Protein AF-A0AAD1T5Y9-F1 (afdb_monomer)

Structure (mmCIF, N/CA/C/O backbone):
data_AF-A0AAD1T5Y9-F1
#
_entry.id   AF-A0AAD1T5Y9-F1
#
loop_
_atom_site.group_PDB
_atom_site.id
_atom_site.type_symbol
_atom_site.label_atom_id
_atom_site.label_alt_id
_atom_site.label_comp_id
_atom_site.label_asym_id
_atom_site.label_entity_id
_atom_site.label_seq_id
_atom_site.pdbx_PDB_ins_code
_atom_site.Cartn_x
_atom_site.Cartn_y
_atom_site.Cartn_z
_atom_site.occupancy
_atom_site.B_iso_or_equiv
_atom_site.auth_seq_id
_atom_site.auth_comp_id
_atom_site.auth_asym_id
_atom_site.auth_atom_id
_atom_site.pdbx_PDB_model_num
ATOM 1 N N . MET A 1 1 ? -40.314 22.755 -44.788 1.00 50.56 1 MET A N 1
ATOM 2 C CA . MET A 1 1 ? -40.228 21.775 -43.678 1.00 50.56 1 MET A CA 1
ATOM 3 C C . MET A 1 1 ? -39.106 20.732 -43.872 1.00 50.56 1 MET A C 1
ATOM 5 O O . MET A 1 1 ? -39.294 19.572 -43.545 1.00 50.56 1 MET A O 1
ATOM 9 N N . LYS A 1 2 ? -37.930 21.117 -44.404 1.00 52.00 2 LYS A N 1
ATOM 10 C CA . LYS A 1 2 ? -36.782 20.198 -44.613 1.00 52.00 2 LYS A CA 1
ATOM 11 C C . LYS A 1 2 ? -35.401 20.794 -44.284 1.00 52.00 2 LYS A C 1
ATOM 13 O O . LYS A 1 2 ? -34.418 20.074 -44.332 1.00 52.00 2 LYS A O 1
ATOM 18 N N . ILE A 1 3 ? -35.319 22.076 -43.914 1.00 51.12 3 ILE A N 1
ATOM 19 C CA . ILE A 1 3 ? -34.037 22.755 -43.627 1.00 51.12 3 ILE A CA 1
ATOM 20 C C . ILE A 1 3 ? -33.696 22.719 -42.126 1.00 51.12 3 ILE A C 1
ATOM 22 O O . ILE A 1 3 ? -32.532 22.613 -41.761 1.00 51.12 3 ILE A O 1
ATOM 26 N N . TRP A 1 4 ? -34.701 22.689 -41.244 1.00 39.97 4 TRP A N 1
ATOM 27 C CA . TRP A 1 4 ? -34.488 22.605 -39.790 1.00 39.97 4 TRP A CA 1
ATOM 28 C C . TRP A 1 4 ? -33.984 21.237 -39.302 1.00 39.97 4 TRP A C 1
ATOM 30 O O . TRP A 1 4 ? -33.305 21.169 -38.285 1.00 39.97 4 TRP A O 1
ATOM 40 N N . TYR A 1 5 ? -34.259 20.156 -40.038 1.00 47.69 5 TYR A N 1
ATOM 41 C CA . TYR A 1 5 ? -33.828 18.805 -39.649 1.00 47.69 5 TYR A CA 1
ATOM 42 C C . TYR A 1 5 ? -32.336 18.559 -39.924 1.00 47.69 5 TYR A C 1
ATOM 44 O O . TYR A 1 5 ? -31.694 17.792 -39.217 1.00 47.69 5 TYR A O 1
ATOM 52 N N . ILE A 1 6 ? -31.765 19.246 -40.921 1.00 51.25 6 ILE A N 1
ATOM 53 C CA . ILE A 1 6 ? -30.351 19.097 -41.291 1.00 51.25 6 ILE A CA 1
ATOM 54 C C . ILE A 1 6 ? -29.453 19.843 -40.292 1.00 51.25 6 ILE A C 1
ATOM 56 O O . ILE A 1 6 ? -28.408 19.328 -39.909 1.00 51.25 6 ILE A O 1
ATOM 60 N N . LEU A 1 7 ? -29.889 21.002 -39.782 1.00 45.97 7 LEU A N 1
ATOM 61 C CA . LEU A 1 7 ? -29.136 21.753 -38.768 1.00 45.97 7 LEU A CA 1
ATOM 62 C C . LEU A 1 7 ? -29.050 21.020 -37.421 1.00 45.97 7 LEU A C 1
ATOM 64 O O . LEU A 1 7 ? -28.018 21.098 -36.761 1.00 45.97 7 LEU A O 1
ATOM 68 N N . PHE A 1 8 ? -30.078 20.254 -37.043 1.00 47.50 8 PHE A N 1
ATOM 69 C CA . PHE A 1 8 ? -30.052 19.456 -35.811 1.00 47.50 8 PHE A CA 1
ATOM 70 C C . PHE A 1 8 ? -29.094 18.258 -35.896 1.00 47.50 8 PHE A C 1
ATOM 72 O O . PHE A 1 8 ? -28.446 17.924 -34.909 1.00 47.50 8 PHE A O 1
ATOM 79 N N . ILE A 1 9 ? -28.944 17.645 -37.075 1.00 51.25 9 ILE A N 1
ATOM 80 C CA . ILE A 1 9 ? -28.007 16.526 -37.265 1.00 51.25 9 ILE A CA 1
ATOM 81 C C . ILE A 1 9 ? -26.556 17.029 -37.261 1.00 51.25 9 ILE A C 1
ATOM 83 O O . ILE A 1 9 ? -25.701 16.386 -36.661 1.00 51.25 9 ILE A O 1
ATOM 87 N N . ILE A 1 10 ? -26.279 18.213 -37.823 1.00 49.72 10 ILE A N 1
ATOM 88 C CA . ILE A 1 10 ? -24.932 18.809 -37.781 1.00 49.72 10 ILE A CA 1
ATOM 89 C C . ILE A 1 10 ? -24.567 19.251 -36.350 1.00 49.72 10 ILE A C 1
ATOM 91 O O . ILE A 1 1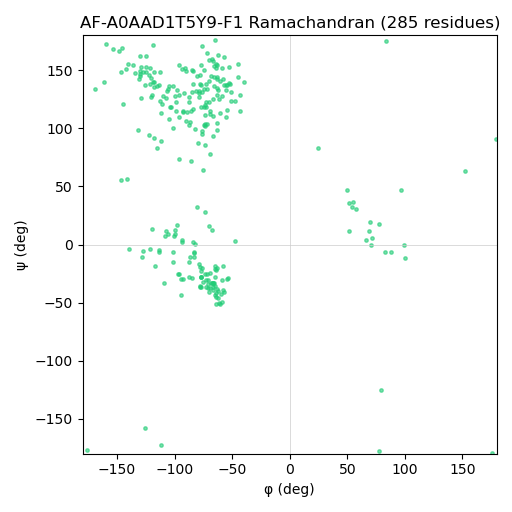0 ? -23.434 19.044 -35.923 1.00 49.72 10 ILE A O 1
ATOM 95 N N . PHE A 1 11 ? -25.520 19.775 -35.568 1.00 44.84 11 PHE A N 1
ATOM 96 C CA . PHE A 1 11 ? -25.280 20.105 -34.155 1.00 44.84 11 PHE A CA 1
ATOM 97 C C . PHE A 1 11 ? -25.133 18.868 -33.257 1.00 44.84 11 PHE A C 1
ATOM 99 O O . PHE A 1 11 ? -24.375 18.910 -32.294 1.00 44.84 11 PHE A O 1
ATOM 106 N N . SER A 1 12 ? -25.789 17.751 -33.584 1.00 41.28 12 SER A N 1
ATOM 107 C CA . SER A 1 12 ? -25.656 16.505 -32.816 1.00 41.28 12 SER A CA 1
ATOM 108 C C . SER A 1 12 ? -24.363 15.734 -33.119 1.00 41.28 12 SER A C 1
ATOM 110 O O . SER A 1 12 ? -23.951 14.916 -32.302 1.00 41.28 12 SER A O 1
ATOM 112 N N . TRP A 1 13 ? -23.706 16.001 -34.254 1.00 37.78 13 TRP A N 1
ATOM 113 C CA . TRP A 1 13 ? -22.384 15.450 -34.592 1.00 37.78 13 TRP A CA 1
ATOM 114 C C . TRP A 1 13 ? -21.219 16.288 -34.041 1.00 37.78 13 TRP A C 1
ATOM 116 O O . TRP A 1 13 ? -20.089 15.817 -34.029 1.00 37.78 13 TRP A O 1
ATOM 126 N N . MET A 1 14 ? -21.488 17.490 -33.523 1.00 35.19 14 MET A N 1
ATOM 127 C CA . MET A 1 14 ? -20.499 18.334 -32.832 1.00 35.19 14 MET A CA 1
ATOM 128 C C . MET A 1 14 ? -20.484 18.135 -31.304 1.00 35.19 14 MET A C 1
ATOM 130 O O . MET A 1 14 ? -19.755 18.835 -30.611 1.00 35.19 14 MET A O 1
ATOM 134 N N . ILE A 1 15 ? -21.279 17.200 -30.764 1.00 43.16 15 ILE A N 1
ATOM 135 C CA . ILE A 1 15 ? -21.348 16.901 -29.315 1.00 43.16 15 ILE A CA 1
ATOM 136 C C . ILE A 1 15 ? -20.804 15.492 -28.991 1.00 43.16 15 ILE A C 1
ATOM 138 O O . ILE A 1 15 ? -20.606 15.148 -27.833 1.00 43.16 15 ILE A O 1
ATOM 142 N N . TYR A 1 16 ? -20.473 14.685 -30.003 1.00 40.50 16 TYR A N 1
ATOM 143 C CA . TYR A 1 16 ? -19.836 13.375 -29.828 1.00 40.50 16 TYR A CA 1
ATOM 144 C C . TYR A 1 16 ? -18.440 13.390 -30.444 1.00 40.50 16 TYR A C 1
ATOM 146 O O . TYR A 1 16 ? -18.235 12.982 -31.583 1.00 40.50 16 TYR A O 1
ATOM 154 N N . GLY A 1 17 ? -17.470 13.894 -29.689 1.00 39.66 17 GLY A N 1
ATOM 155 C CA . GLY A 1 17 ? -16.075 13.828 -30.106 1.00 39.66 17 GLY A CA 1
ATOM 156 C C . GLY A 1 17 ? -15.234 14.956 -29.554 1.00 39.66 17 GLY A C 1
ATOM 157 O O . GLY A 1 17 ? -14.731 15.746 -30.338 1.00 39.66 17 GLY A O 1
ATOM 158 N N . GLN A 1 18 ? -15.102 15.028 -28.229 1.00 37.41 18 GLN A N 1
ATOM 159 C CA . GLN A 1 18 ? -13.920 15.539 -27.530 1.00 37.41 18 GLN A CA 1
ATOM 160 C C . GLN A 1 18 ? -14.176 15.463 -26.022 1.00 37.41 18 GLN A C 1
ATOM 162 O O . GLN A 1 18 ? -14.703 16.390 -25.435 1.00 37.41 18 GLN A O 1
ATOM 167 N N . ASP A 1 19 ? -13.800 14.337 -25.423 1.00 33.25 19 ASP A N 1
ATOM 168 C CA . ASP A 1 19 ? -13.296 14.286 -24.046 1.00 33.25 19 ASP A CA 1
ATOM 169 C C . ASP A 1 19 ? -12.150 13.263 -24.019 1.00 33.25 19 ASP A C 1
ATOM 171 O O . ASP A 1 19 ? -12.144 12.266 -23.309 1.00 33.25 19 ASP A O 1
ATOM 175 N N . ALA A 1 20 ? -11.160 13.504 -24.877 1.00 38.00 20 ALA A N 1
ATOM 176 C CA . ALA A 1 20 ? -9.781 13.219 -24.516 1.00 38.00 20 ALA A CA 1
ATOM 177 C C . ALA A 1 20 ? -9.226 14.558 -24.029 1.00 38.00 20 ALA A C 1
ATOM 179 O O . ALA A 1 20 ? -8.546 15.271 -24.767 1.00 38.00 20 ALA A O 1
ATOM 180 N N . THR A 1 21 ? -9.637 14.982 -22.831 1.00 38.41 21 THR A N 1
ATOM 181 C CA . THR A 1 21 ? -9.042 16.152 -22.189 1.00 38.41 21 THR A CA 1
ATOM 182 C C . THR A 1 21 ? -7.579 15.834 -21.931 1.00 38.41 21 THR A C 1
ATOM 184 O O . THR A 1 21 ? -7.267 15.135 -20.974 1.00 38.41 21 THR A O 1
ATOM 187 N N . ASN A 1 22 ? -6.729 16.316 -22.840 1.00 36.31 22 ASN A N 1
ATOM 188 C CA . ASN A 1 22 ? -5.336 16.688 -22.637 1.00 36.31 22 ASN A CA 1
ATOM 189 C C . ASN A 1 22 ? -4.662 15.981 -21.454 1.00 36.31 22 ASN A C 1
ATOM 191 O O . ASN A 1 22 ? -4.528 16.536 -20.362 1.00 36.31 22 ASN A O 1
ATOM 195 N N . ASP A 1 23 ? -4.192 14.766 -21.718 1.00 43.69 23 ASP A N 1
ATOM 196 C CA . ASP A 1 23 ? -3.164 14.106 -20.924 1.00 43.69 23 ASP A CA 1
ATOM 197 C C . ASP A 1 23 ? -1.837 14.848 -21.157 1.00 43.69 23 ASP A C 1
ATOM 199 O O . ASP A 1 23 ? -1.029 14.493 -22.006 1.00 43.69 23 ASP A O 1
ATOM 203 N N . THR A 1 24 ? -1.679 16.004 -20.509 1.00 40.28 24 THR A N 1
ATOM 204 C CA . THR A 1 24 ? -0.459 16.835 -20.591 1.00 40.28 24 THR A CA 1
ATOM 205 C C . THR A 1 24 ? 0.201 17.026 -19.227 1.00 40.28 24 THR A C 1
ATOM 207 O O . THR A 1 24 ? 1.081 17.868 -19.071 1.00 40.28 24 THR A O 1
ATOM 210 N N . THR A 1 25 ? -0.203 16.248 -18.219 1.00 41.06 25 THR A N 1
ATOM 211 C CA . THR A 1 25 ? 0.385 16.296 -16.867 1.00 41.06 25 THR A CA 1
ATOM 212 C C . THR A 1 25 ? 1.147 15.034 -16.469 1.00 41.06 25 THR A C 1
ATOM 214 O O . THR A 1 25 ? 1.755 15.024 -15.403 1.00 41.06 25 THR A O 1
ATOM 217 N N . CYS A 1 26 ? 1.143 13.983 -17.294 1.00 46.34 26 CYS A N 1
ATOM 218 C CA . CYS A 1 26 ? 1.783 12.705 -16.958 1.00 46.34 26 CYS A CA 1
ATOM 219 C C . CYS A 1 26 ? 3.199 12.546 -17.524 1.00 46.34 26 CYS A C 1
ATOM 221 O O . CYS A 1 26 ? 4.011 11.827 -16.941 1.00 46.34 26 CYS A O 1
ATOM 223 N N . GLU A 1 27 ? 3.527 13.239 -18.622 1.00 39.81 27 GLU A N 1
ATOM 224 C CA . GLU A 1 27 ? 4.805 13.077 -19.338 1.00 39.81 27 GLU A CA 1
ATOM 225 C C . GLU A 1 27 ? 6.046 13.457 -18.511 1.00 39.81 27 GLU A C 1
ATOM 227 O O . GLU A 1 27 ? 7.146 12.994 -18.808 1.00 39.81 27 GLU A O 1
ATOM 232 N N . THR A 1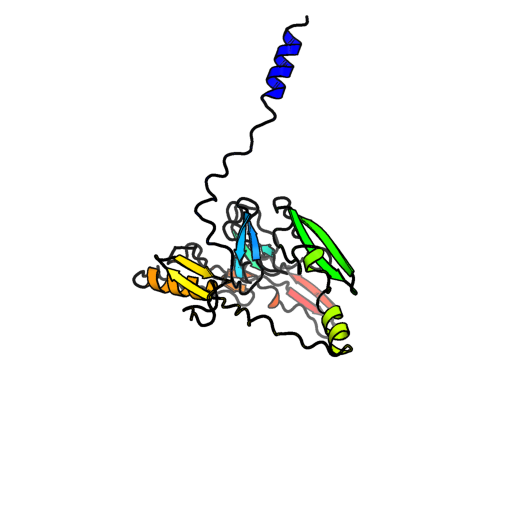 28 ? 5.900 14.254 -17.448 1.00 39.66 28 THR A N 1
ATOM 233 C CA . THR A 1 28 ? 7.035 14.754 -16.651 1.00 39.66 28 THR A CA 1
ATOM 234 C C . THR A 1 28 ? 7.275 14.018 -15.331 1.00 39.66 28 THR A C 1
ATOM 236 O O . THR A 1 28 ? 8.288 14.284 -14.683 1.00 39.66 28 THR A O 1
ATOM 239 N N . THR A 1 29 ? 6.400 13.093 -14.919 1.00 43.88 29 THR A N 1
ATOM 240 C CA . THR A 1 29 ? 6.383 12.566 -13.535 1.00 43.88 29 THR A CA 1
ATOM 241 C C . THR A 1 29 ? 6.427 11.052 -13.402 1.00 43.88 29 THR A C 1
ATOM 243 O O . THR A 1 29 ? 6.579 10.574 -12.276 1.00 43.88 29 THR A O 1
ATOM 246 N N . CYS A 1 30 ? 6.366 10.272 -14.489 1.00 50.50 30 CYS A N 1
ATOM 247 C CA . CYS A 1 30 ? 6.712 8.857 -14.372 1.00 50.50 30 CYS A CA 1
ATOM 248 C C . CYS A 1 30 ? 8.215 8.757 -14.041 1.00 50.50 30 CYS A C 1
ATOM 250 O O . CYS A 1 30 ? 9.059 8.741 -14.941 1.00 50.50 30 CYS A O 1
ATOM 252 N N . LEU A 1 31 ? 8.577 8.679 -12.753 1.00 51.59 31 LEU A N 1
ATOM 253 C CA . LEU A 1 31 ? 9.888 8.159 -12.370 1.00 51.59 31 LEU A CA 1
ATOM 254 C C . LEU A 1 31 ? 9.978 6.779 -13.021 1.00 51.59 31 LEU A C 1
ATOM 256 O O . LEU A 1 31 ? 9.147 5.916 -12.744 1.00 51.59 31 LEU A O 1
ATOM 260 N N . SER A 1 32 ? 10.916 6.629 -13.957 1.00 42.94 32 SER A N 1
ATOM 261 C CA . SER A 1 32 ? 11.064 5.469 -14.831 1.00 42.94 32 SER A CA 1
ATOM 262 C C . SER A 1 32 ? 10.802 4.158 -14.079 1.00 42.94 32 SER A C 1
ATOM 264 O O . SER A 1 32 ? 11.228 4.014 -12.931 1.00 42.94 32 SER A O 1
ATOM 266 N N . GLY A 1 33 ? 10.109 3.220 -14.736 1.00 44.22 33 GLY A N 1
ATOM 267 C CA . GLY A 1 33 ? 9.410 2.084 -14.120 1.00 44.22 33 GLY A CA 1
ATOM 268 C C . GLY A 1 33 ? 10.167 1.306 -13.031 1.00 44.22 33 GLY A C 1
ATOM 269 O O . GLY A 1 33 ? 11.399 1.316 -12.966 1.00 44.22 33 GLY A O 1
ATOM 270 N N . PRO A 1 34 ? 9.459 0.626 -12.126 1.00 50.00 34 PRO A N 1
ATOM 271 C CA . PRO A 1 34 ? 10.049 0.171 -10.886 1.00 50.00 34 PRO A CA 1
ATOM 272 C C . PRO A 1 34 ? 10.934 -1.063 -11.088 1.00 50.00 34 PRO A C 1
ATOM 274 O O . PRO A 1 34 ? 10.490 -2.208 -11.090 1.00 50.00 34 PRO A O 1
ATOM 277 N N . LEU A 1 35 ? 12.234 -0.825 -11.201 1.00 47.59 35 LEU A N 1
ATOM 278 C CA . LEU A 1 35 ? 13.254 -1.856 -11.075 1.00 47.59 35 LEU A CA 1
ATOM 279 C C . LEU A 1 35 ? 13.437 -2.213 -9.592 1.00 47.59 35 LEU A C 1
ATOM 281 O O . LEU A 1 35 ? 14.194 -1.566 -8.870 1.00 47.59 35 LEU A O 1
ATOM 285 N N . GLY A 1 36 ? 12.740 -3.257 -9.138 1.00 57.19 36 GLY A N 1
ATOM 286 C CA . GLY A 1 36 ? 12.945 -3.854 -7.814 1.00 57.19 36 GLY A CA 1
ATOM 287 C C . GLY A 1 36 ? 11.986 -3.374 -6.728 1.00 57.19 36 GLY A C 1
ATOM 288 O O . GLY A 1 36 ? 12.435 -3.062 -5.627 1.00 57.19 36 GLY A O 1
ATOM 289 N N . CYS A 1 37 ? 10.679 -3.335 -7.011 1.00 65.44 37 CYS A N 1
ATOM 290 C CA . CYS A 1 37 ? 9.677 -3.236 -5.950 1.00 65.44 37 CYS A CA 1
ATOM 291 C C . CYS A 1 37 ? 9.859 -4.361 -4.926 1.00 65.44 37 CYS A C 1
ATOM 293 O O . CYS A 1 37 ? 10.044 -5.518 -5.294 1.00 65.44 37 CYS A O 1
ATOM 295 N N . SER A 1 38 ? 9.743 -4.028 -3.637 1.00 65.94 38 SER A N 1
ATOM 296 C CA . SER A 1 38 ? 9.631 -5.042 -2.578 1.00 65.94 38 SER A CA 1
ATOM 297 C C . SER A 1 38 ? 8.348 -5.870 -2.710 1.00 6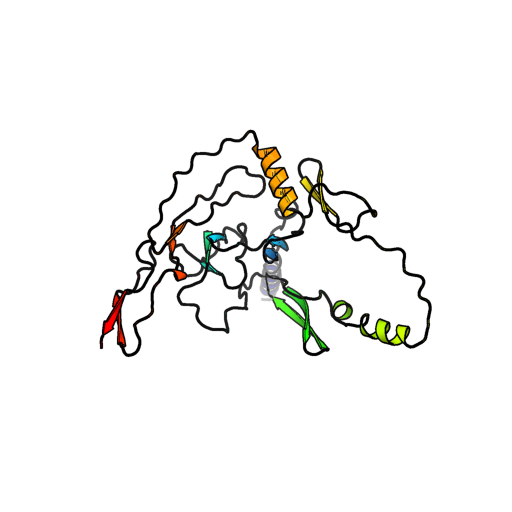5.94 38 SER A C 1
ATOM 299 O O . SER A 1 38 ? 8.278 -6.976 -2.183 1.00 65.94 38 SER A O 1
ATOM 301 N N . GLY A 1 39 ? 7.353 -5.313 -3.403 1.00 73.69 39 GLY A N 1
ATOM 302 C CA . GLY A 1 39 ? 6.066 -5.920 -3.690 1.00 73.69 39 GLY A CA 1
ATOM 303 C C . GLY A 1 39 ? 5.730 -5.929 -5.180 1.00 73.69 39 GLY A C 1
ATOM 304 O O . GLY A 1 39 ? 6.608 -5.820 -6.036 1.00 73.69 39 GLY A O 1
ATOM 305 N N . ARG A 1 40 ? 4.443 -6.038 -5.503 1.00 79.62 40 ARG A N 1
ATOM 306 C CA . ARG A 1 40 ? 3.956 -5.990 -6.892 1.00 79.62 40 ARG A CA 1
ATOM 307 C C . ARG A 1 40 ? 4.132 -4.619 -7.538 1.00 79.62 40 ARG A C 1
ATOM 309 O O . ARG A 1 40 ? 4.234 -3.594 -6.865 1.00 79.62 40 ARG A O 1
ATOM 316 N N . VAL A 1 41 ? 4.120 -4.615 -8.865 1.00 81.88 41 VAL A N 1
ATOM 317 C CA . VAL A 1 41 ? 4.009 -3.397 -9.665 1.00 81.88 41 VAL A CA 1
ATOM 318 C C . VAL A 1 41 ? 2.532 -3.150 -9.942 1.00 81.88 41 VAL A C 1
ATOM 320 O O . VAL A 1 41 ? 1.823 -4.060 -10.361 1.00 81.88 41 VAL A O 1
ATOM 323 N N . ALA A 1 42 ? 2.083 -1.928 -9.694 1.00 85.38 42 ALA A N 1
ATOM 324 C CA . ALA A 1 42 ? 0.753 -1.456 -10.029 1.00 85.38 42 ALA A CA 1
ATOM 325 C C . ALA A 1 42 ? 0.850 -0.379 -11.116 1.00 85.38 42 ALA A C 1
ATOM 327 O O . ALA A 1 42 ? 1.827 0.363 -11.171 1.00 85.38 42 ALA A O 1
ATOM 328 N N . ILE A 1 43 ? -0.156 -0.287 -11.974 1.00 84.38 43 ILE A N 1
ATOM 329 C CA . ILE A 1 43 ? -0.289 0.715 -13.027 1.00 84.38 43 ILE A CA 1
ATOM 330 C C . ILE A 1 43 ? -1.360 1.703 -12.589 1.00 84.38 43 ILE A C 1
ATOM 332 O O . ILE A 1 43 ? -2.441 1.313 -12.153 1.00 84.38 43 ILE A O 1
ATOM 336 N N . ASN A 1 44 ? -1.067 2.992 -12.695 1.00 81.81 44 ASN A N 1
ATOM 337 C CA . ASN A 1 44 ? -2.077 4.016 -12.490 1.00 81.81 44 ASN A CA 1
ATOM 338 C C . ASN A 1 44 ? -2.952 4.146 -13.758 1.00 81.81 44 ASN A C 1
ATOM 340 O O . ASN A 1 44 ? -2.405 4.356 -14.844 1.00 81.81 44 ASN A O 1
ATOM 344 N N . PRO A 1 45 ? -4.290 4.052 -13.643 1.00 80.56 45 PRO A N 1
ATOM 345 C CA . PRO A 1 45 ? -5.196 4.087 -14.791 1.00 80.56 45 PRO A CA 1
ATOM 346 C C . PRO A 1 45 ? -5.196 5.420 -15.544 1.00 80.56 45 PRO A C 1
ATOM 348 O O . PRO A 1 45 ? -5.439 5.444 -16.745 1.00 80.56 45 PRO A O 1
ATOM 351 N N . TYR A 1 46 ? -4.899 6.525 -14.860 1.00 77.25 46 TYR A N 1
ATOM 352 C CA . TYR A 1 46 ? -4.959 7.863 -15.442 1.00 77.25 46 TYR A CA 1
ATOM 353 C C . TYR A 1 46 ? -3.683 8.259 -16.179 1.00 77.25 46 TYR A C 1
ATOM 355 O O . TYR A 1 46 ? -3.755 9.058 -17.103 1.00 77.25 46 TYR A O 1
ATOM 363 N N . CYS A 1 47 ? -2.527 7.733 -15.769 1.00 71.12 47 CYS A N 1
ATOM 364 C CA . CYS A 1 47 ? -1.231 8.142 -16.316 1.00 71.12 47 CYS A CA 1
ATOM 365 C C . CYS A 1 47 ? -0.422 7.008 -16.951 1.00 71.12 47 CYS A C 1
ATOM 367 O O . CYS A 1 47 ? 0.670 7.251 -17.456 1.00 71.12 47 CYS A O 1
ATOM 369 N N . SER A 1 48 ? -0.909 5.762 -16.890 1.00 73.56 48 SER A N 1
ATOM 370 C CA . SER A 1 48 ? -0.196 4.547 -17.322 1.00 73.56 48 SER A CA 1
ATOM 371 C C . SER A 1 48 ? 1.217 4.384 -16.732 1.00 73.56 48 SER A C 1
ATOM 373 O O . SER A 1 48 ? 1.971 3.507 -17.157 1.00 73.56 48 SER A O 1
ATOM 375 N N . CYS A 1 49 ? 1.593 5.184 -15.727 1.00 75.19 49 CYS A N 1
ATOM 376 C CA . CYS A 1 49 ? 2.845 5.007 -15.013 1.00 75.19 49 CYS A CA 1
ATOM 377 C C . CYS A 1 49 ? 2.738 3.765 -14.121 1.00 75.19 49 CYS A C 1
ATOM 379 O O . CYS A 1 49 ? 1.745 3.556 -13.421 1.00 75.19 49 CYS A O 1
ATOM 381 N N . SER A 1 50 ? 3.804 2.974 -14.102 1.00 77.25 50 SER A N 1
ATOM 382 C CA . SER A 1 50 ? 3.985 1.881 -13.154 1.00 77.25 50 SER A CA 1
ATOM 383 C C . SER A 1 50 ? 4.595 2.388 -11.843 1.00 77.25 50 SER A C 1
ATOM 385 O O . SER A 1 50 ? 5.641 3.041 -11.869 1.00 77.25 50 SER A O 1
ATOM 387 N N . HIS A 1 51 ? 4.019 2.023 -10.704 1.00 78.44 51 HIS A N 1
ATOM 388 C CA . HIS A 1 51 ? 4.527 2.297 -9.358 1.00 78.44 51 HIS A CA 1
ATOM 389 C C . HIS A 1 51 ? 4.558 1.020 -8.517 1.00 78.44 51 HIS A C 1
ATOM 391 O O . HIS A 1 51 ? 3.913 0.024 -8.832 1.00 78.44 51 HIS A O 1
ATOM 397 N N . CYS A 1 52 ? 5.313 1.030 -7.420 1.00 82.00 52 CYS A N 1
ATOM 398 C CA . CYS A 1 52 ? 5.261 -0.080 -6.472 1.00 82.00 52 CYS A CA 1
ATOM 399 C C . CYS A 1 52 ? 3.949 -0.069 -5.696 1.00 82.00 52 CYS A C 1
ATOM 401 O O . CYS A 1 52 ? 3.538 0.973 -5.175 1.00 82.00 52 CYS A O 1
ATOM 403 N N . ALA A 1 53 ? 3.330 -1.242 -5.594 1.00 87.00 53 ALA A N 1
ATOM 404 C CA . ALA A 1 53 ? 2.160 -1.458 -4.769 1.00 87.00 53 ALA A CA 1
ATOM 405 C C . ALA A 1 53 ? 2.460 -1.102 -3.308 1.00 87.00 53 ALA A C 1
ATOM 407 O O . ALA A 1 53 ? 3.558 -1.337 -2.793 1.00 87.00 53 ALA A O 1
ATOM 408 N N . LYS A 1 54 ? 1.468 -0.514 -2.647 1.00 89.56 54 LYS A N 1
ATOM 409 C CA . LYS A 1 54 ? 1.560 -0.067 -1.264 1.00 89.56 54 LYS A CA 1
ATOM 410 C C . LYS A 1 54 ? 1.413 -1.239 -0.311 1.00 89.56 54 LYS A C 1
ATOM 412 O O . LYS A 1 54 ? 0.491 -2.049 -0.413 1.00 89.56 54 LYS A O 1
ATOM 417 N N . SER A 1 55 ? 2.351 -1.318 0.621 1.00 90.06 55 SER A N 1
ATOM 418 C CA . SER A 1 55 ? 2.388 -2.345 1.651 1.00 90.06 55 SER A CA 1
ATOM 419 C C . SER A 1 55 ? 1.361 -2.074 2.747 1.00 90.06 55 SER A C 1
ATOM 421 O O . SER A 1 55 ? 0.780 -0.995 2.862 1.00 90.06 55 SER A O 1
ATOM 423 N N . ILE A 1 56 ? 1.185 -3.057 3.624 1.00 91.81 56 ILE A N 1
ATOM 424 C CA . ILE A 1 56 ? 0.250 -2.943 4.736 1.00 91.81 56 ILE A CA 1
ATOM 425 C C . ILE A 1 56 ? 0.557 -1.726 5.617 1.00 91.81 56 ILE A C 1
ATOM 427 O O . ILE A 1 56 ? 1.713 -1.443 5.952 1.00 91.81 56 ILE A O 1
ATOM 431 N N . TRP A 1 57 ? -0.512 -1.035 6.003 1.00 93.19 57 TRP A N 1
ATOM 432 C CA . TRP A 1 57 ? -0.529 0.199 6.785 1.00 93.19 57 TRP A CA 1
ATOM 433 C C . TRP A 1 57 ? -0.033 1.449 6.053 1.00 93.19 57 TRP A C 1
ATOM 435 O O . TRP A 1 57 ? 0.040 2.503 6.678 1.00 93.19 57 TRP A O 1
ATOM 445 N N . GLU A 1 58 ? 0.273 1.374 4.758 1.00 93.00 58 GLU A N 1
ATOM 446 C CA . GLU A 1 58 ? 0.619 2.553 3.959 1.00 93.00 58 GLU A CA 1
ATOM 447 C C . GLU A 1 58 ? -0.624 3.283 3.434 1.00 93.00 58 GLU A C 1
ATOM 449 O O . GLU A 1 58 ? -1.646 2.638 3.171 1.00 93.00 58 GLU A O 1
ATOM 454 N N . PRO A 1 59 ? -0.550 4.617 3.267 1.00 93.44 59 PRO A N 1
ATOM 455 C CA . PRO A 1 59 ? -1.588 5.387 2.594 1.00 93.44 59 PRO A CA 1
ATOM 456 C C . PRO A 1 59 ? -1.751 4.978 1.127 1.00 93.44 59 PRO A C 1
ATOM 458 O O . PRO A 1 59 ? -0.770 4.671 0.450 1.00 93.44 59 PRO A O 1
ATOM 461 N N . CYS A 1 60 ? -2.989 5.003 0.643 1.00 92.56 60 CYS A N 1
ATOM 462 C CA . CYS A 1 60 ? -3.378 4.620 -0.717 1.00 92.56 60 CYS A CA 1
ATOM 463 C C . CYS A 1 60 ? -4.535 5.486 -1.228 1.00 92.56 60 CYS A C 1
ATOM 465 O O . CYS A 1 60 ? -5.171 6.204 -0.450 1.00 92.56 60 CYS A O 1
ATOM 467 N N . GLY A 1 61 ? -4.833 5.397 -2.526 1.00 90.25 61 GLY A N 1
ATOM 468 C CA . GLY A 1 61 ? -5.886 6.199 -3.153 1.00 90.25 61 GLY A CA 1
ATOM 469 C C . GLY A 1 61 ? -5.417 7.622 -3.453 1.00 90.25 61 GLY A C 1
ATOM 470 O O . GLY A 1 61 ? -4.407 7.802 -4.135 1.00 90.25 61 GLY A O 1
ATOM 471 N N . GLY A 1 62 ? -6.139 8.627 -2.955 1.00 87.75 62 GLY A N 1
ATOM 472 C CA . GLY A 1 62 ? -5.899 10.030 -3.310 1.00 87.75 62 GLY A CA 1
ATOM 473 C C . GLY A 1 62 ? -6.464 10.375 -4.687 1.00 87.75 62 GLY A C 1
ATOM 474 O O . GLY A 1 62 ? -7.100 9.543 -5.335 1.00 87.75 62 GLY A O 1
ATOM 475 N N . LYS A 1 63 ? -6.266 11.607 -5.156 1.00 86.69 63 LYS A N 1
ATOM 476 C CA . LYS A 1 63 ? -6.809 12.019 -6.454 1.00 86.69 63 LYS A CA 1
ATOM 477 C C . LYS A 1 63 ? -6.167 11.175 -7.558 1.00 86.69 63 LYS A C 1
ATOM 479 O O . LYS A 1 63 ? -4.949 11.064 -7.617 1.00 86.69 63 LYS A O 1
ATOM 484 N N . ASN A 1 64 ? -6.981 10.576 -8.430 1.00 83.56 64 ASN A N 1
ATOM 485 C CA . ASN A 1 64 ? -6.512 9.759 -9.555 1.00 83.56 64 ASN A CA 1
ATOM 486 C C . ASN A 1 64 ? -5.505 8.660 -9.153 1.00 83.56 64 ASN A C 1
ATOM 488 O O . ASN A 1 64 ? -4.557 8.391 -9.891 1.00 83.56 64 ASN A O 1
ATOM 492 N N . TRP A 1 65 ? -5.669 8.056 -7.970 1.00 84.88 65 TRP A N 1
ATOM 493 C CA . TRP A 1 65 ? -4.759 7.023 -7.459 1.00 84.88 65 TRP A CA 1
ATOM 494 C C . TRP A 1 65 ? -3.288 7.468 -7.335 1.00 84.88 65 TRP A C 1
ATOM 496 O O . TRP A 1 65 ? -2.376 6.648 -7.445 1.00 84.88 65 TRP A O 1
ATOM 506 N N . GLU A 1 66 ? -3.028 8.753 -7.078 1.00 83.56 66 GLU A N 1
ATOM 507 C CA . GLU A 1 66 ? -1.671 9.303 -6.913 1.00 83.56 66 GLU A CA 1
ATOM 508 C C . GLU A 1 66 ? -0.864 8.643 -5.779 1.00 83.56 66 GLU A C 1
ATOM 510 O O . GLU A 1 66 ? 0.354 8.498 -5.882 1.00 83.56 66 GLU A O 1
ATOM 515 N N . LEU A 1 67 ? -1.532 8.177 -4.715 1.00 85.94 67 LEU A N 1
ATOM 516 C CA . LEU A 1 67 ? -0.891 7.431 -3.627 1.00 85.94 67 LEU A CA 1
ATOM 517 C C . LEU A 1 67 ? -0.739 5.944 -3.951 1.00 85.94 67 LEU A C 1
ATOM 519 O O . LEU A 1 67 ? -0.099 5.219 -3.198 1.00 85.94 67 LEU A O 1
ATOM 523 N N . GLY A 1 68 ? -1.292 5.480 -5.066 1.00 86.88 68 GLY A N 1
ATOM 524 C CA . GLY A 1 68 ? -1.143 4.124 -5.559 1.00 86.88 68 GLY A CA 1
ATOM 525 C C . GLY A 1 68 ? -2.102 3.105 -4.947 1.00 86.88 68 GLY A C 1
ATOM 526 O O . GLY A 1 68 ? -2.891 3.375 -4.035 1.00 86.88 68 GLY A O 1
ATOM 527 N N . TYR A 1 69 ? -2.008 1.902 -5.504 1.00 88.19 69 TYR A N 1
ATOM 528 C CA . TYR A 1 69 ? -2.832 0.751 -5.166 1.00 88.19 69 TYR A CA 1
ATOM 529 C C . TYR A 1 69 ? -2.157 -0.113 -4.112 1.00 88.19 69 TYR A C 1
ATOM 531 O O . TYR A 1 69 ? -0.930 -0.190 -4.042 1.00 88.19 69 TYR A O 1
ATOM 539 N N . CYS A 1 70 ? -2.973 -0.794 -3.318 1.00 89.12 70 CYS A N 1
ATOM 540 C CA . CYS A 1 70 ? -2.496 -1.714 -2.300 1.00 89.12 70 CYS A CA 1
ATOM 541 C C . CYS A 1 70 ? -1.989 -3.017 -2.894 1.00 89.12 70 CYS A C 1
ATOM 543 O O . CYS A 1 70 ? -2.474 -3.489 -3.912 1.00 89.12 70 CYS A O 1
ATOM 545 N N . GLU A 1 71 ? -1.033 -3.629 -2.214 1.00 86.94 71 GLU A N 1
ATOM 546 C CA . GLU A 1 71 ? -0.562 -4.955 -2.562 1.00 86.94 71 GLU A CA 1
ATOM 547 C C . GLU A 1 71 ? -1.672 -6.012 -2.448 1.00 86.94 71 GLU A C 1
ATOM 549 O O . GLU A 1 71 ? -2.708 -5.812 -1.811 1.00 86.94 71 GLU A O 1
ATOM 554 N N . LYS A 1 72 ? -1.432 -7.167 -3.070 1.00 77.88 72 LYS A N 1
ATOM 555 C CA . LYS A 1 72 ? -2.332 -8.315 -3.079 1.00 77.88 72 LYS A CA 1
ATOM 556 C C . LYS A 1 72 ? -2.901 -8.607 -1.689 1.00 77.88 72 LYS A C 1
ATOM 558 O O . LYS A 1 72 ? -2.193 -8.512 -0.683 1.00 77.88 72 LYS A O 1
ATOM 563 N N . GLU A 1 73 ? -4.159 -9.047 -1.660 1.00 77.81 73 GLU A N 1
ATOM 564 C CA . GLU A 1 73 ? -4.880 -9.451 -0.442 1.00 77.81 73 GLU A CA 1
ATOM 565 C C . GLU A 1 73 ? -5.237 -8.286 0.492 1.00 77.81 73 GLU A C 1
ATOM 567 O O . GLU A 1 73 ? -5.863 -8.486 1.535 1.00 77.81 73 GLU A O 1
ATOM 572 N N . GLN A 1 74 ? -4.855 -7.064 0.124 1.00 85.56 74 GLN A N 1
ATOM 573 C CA . GLN A 1 74 ? -5.141 -5.842 0.853 1.00 85.56 74 GLN A CA 1
ATOM 574 C C . GLN A 1 74 ? -5.986 -4.941 -0.034 1.00 85.56 74 GLN A C 1
ATOM 576 O O . GLN A 1 74 ? -5.863 -4.941 -1.257 1.00 85.56 74 GLN A O 1
ATOM 581 N N . LYS A 1 75 ? -6.859 -4.156 0.587 1.00 87.38 75 LYS A N 1
ATOM 582 C CA . LYS A 1 75 ? -7.673 -3.179 -0.129 1.00 87.38 75 LYS A CA 1
ATOM 583 C C . LYS A 1 75 ? -7.466 -1.802 0.482 1.00 87.38 75 LYS A C 1
ATOM 585 O O . LYS A 1 75 ? -7.130 -1.685 1.665 1.00 87.38 75 LYS A O 1
ATOM 590 N N . CYS A 1 76 ? -7.651 -0.772 -0.338 1.00 91.12 76 CYS A N 1
ATOM 591 C CA . CYS A 1 76 ? -7.568 0.601 0.128 1.00 91.12 76 CYS A CA 1
ATOM 592 C C . CYS A 1 76 ? -8.826 0.923 0.933 1.00 91.12 76 CYS A C 1
ATOM 594 O O . CYS A 1 76 ? -9.908 1.088 0.374 1.00 91.12 76 CYS A O 1
ATOM 596 N N . ALA A 1 77 ? -8.696 0.932 2.256 1.00 91.50 77 ALA A N 1
ATOM 597 C CA . ALA A 1 77 ? -9.831 0.997 3.164 1.00 91.50 77 ALA A CA 1
ATOM 598 C C . ALA A 1 77 ? -9.747 2.213 4.083 1.00 91.50 77 ALA A C 1
ATOM 600 O O . ALA A 1 77 ? -8.661 2.701 4.407 1.00 91.50 77 ALA A O 1
ATOM 601 N N . ASN A 1 78 ? -10.905 2.706 4.519 1.00 90.69 78 ASN A N 1
ATOM 602 C CA . ASN A 1 78 ? -10.969 3.853 5.422 1.00 90.69 78 ASN A CA 1
ATOM 603 C C . ASN A 1 78 ? -10.331 3.518 6.790 1.00 90.69 78 ASN A C 1
ATOM 605 O O . ASN A 1 78 ? -9.983 2.369 7.072 1.00 90.69 78 ASN A O 1
ATOM 609 N N . ILE A 1 79 ? -10.230 4.488 7.705 1.00 88.75 79 ILE A N 1
ATOM 610 C CA . ILE A 1 79 ? -9.640 4.261 9.042 1.00 88.75 79 ILE A CA 1
ATOM 611 C C . ILE A 1 79 ? -10.294 3.114 9.819 1.00 88.75 79 ILE A C 1
ATOM 613 O O . ILE A 1 79 ? -9.600 2.419 10.566 1.00 88.75 79 ILE A O 1
ATOM 617 N N . THR A 1 80 ? -11.580 2.857 9.573 1.00 87.12 80 THR A N 1
ATOM 618 C CA . THR A 1 80 ? -12.332 1.792 10.237 1.00 87.12 80 THR A CA 1
ATOM 619 C C . THR A 1 80 ? -12.024 0.418 9.662 1.00 87.12 80 THR A C 1
ATOM 621 O O . THR A 1 80 ? -11.863 -0.531 10.410 1.00 87.12 80 THR A O 1
ATOM 624 N N . GLY A 1 81 ? -11.797 0.310 8.349 1.00 83.50 81 GLY A N 1
ATOM 625 C CA . GLY A 1 81 ? -11.555 -0.961 7.659 1.00 83.50 81 GLY A CA 1
ATOM 626 C C . GLY A 1 81 ? -12.814 -1.777 7.402 1.00 83.50 81 GLY A C 1
ATOM 627 O O . GLY A 1 81 ? -12.725 -2.981 7.155 1.00 83.50 81 GLY A O 1
ATOM 628 N N . GLU A 1 82 ? -13.969 -1.123 7.490 1.00 82.7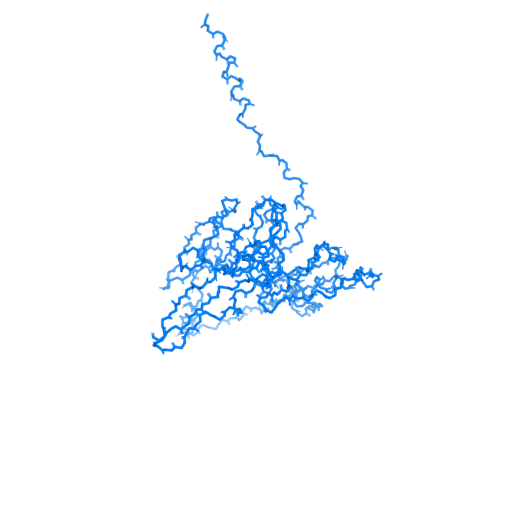5 82 GLU A N 1
ATOM 629 C CA . GLU A 1 82 ? -15.265 -1.704 7.153 1.00 82.75 82 GLU A CA 1
ATOM 630 C C . GLU A 1 82 ? -15.655 -1.425 5.700 1.00 82.75 82 GLU A C 1
ATOM 632 O O . GLU A 1 82 ? -16.328 -2.247 5.086 1.00 82.75 82 GLU A O 1
ATOM 637 N N . VAL A 1 83 ? -15.196 -0.299 5.142 1.00 85.69 83 VAL A N 1
ATOM 638 C CA . VAL A 1 83 ? -15.556 0.167 3.797 1.00 85.69 83 VAL A CA 1
ATOM 639 C C . VAL A 1 83 ? -14.295 0.515 3.005 1.00 85.69 83 VAL A C 1
ATOM 641 O O . VAL A 1 83 ? -13.302 0.998 3.569 1.00 85.69 83 VAL A O 1
ATOM 644 N N . LEU A 1 84 ? -14.348 0.253 1.697 1.00 87.88 84 LEU A N 1
ATOM 645 C CA . LEU A 1 84 ? -13.354 0.720 0.735 1.00 87.88 84 LEU A CA 1
ATOM 646 C C . LEU A 1 84 ? -13.371 2.247 0.656 1.00 87.88 84 LEU A C 1
ATOM 648 O O . LEU A 1 84 ? -14.384 2.888 0.929 1.00 87.88 84 LEU A O 1
ATOM 652 N N . VAL A 1 85 ? -12.232 2.836 0.322 1.00 88.94 85 VAL A N 1
ATOM 653 C CA . VAL A 1 85 ? -12.160 4.275 0.081 1.00 88.94 85 VAL A CA 1
ATOM 654 C C . VAL A 1 85 ? -12.625 4.587 -1.331 1.00 88.94 85 VAL A C 1
ATOM 656 O O . VAL A 1 85 ? -12.169 3.967 -2.286 1.00 88.94 85 VAL A O 1
ATOM 659 N N . GLU A 1 86 ? -13.502 5.579 -1.448 1.00 86.56 86 GLU A N 1
ATOM 660 C CA . GLU A 1 86 ? -13.888 6.165 -2.727 1.00 86.56 86 GLU A CA 1
ATOM 661 C C . GLU A 1 86 ? -12.920 7.298 -3.086 1.00 86.56 86 GLU A C 1
ATOM 663 O O . GLU A 1 86 ? -12.680 8.220 -2.301 1.00 86.56 86 GLU A O 1
ATOM 668 N N . ILE A 1 87 ? -12.342 7.231 -4.282 1.00 84.00 87 ILE A N 1
ATOM 669 C CA . ILE A 1 87 ? -11.473 8.278 -4.830 1.00 84.00 87 ILE A CA 1
ATOM 670 C C . ILE A 1 87 ? -12.291 9.574 -4.973 1.00 84.00 87 ILE A C 1
ATOM 672 O O . ILE A 1 87 ? -13.414 9.524 -5.476 1.00 84.00 87 ILE A O 1
ATOM 676 N N . PRO A 1 88 ? -11.777 10.741 -4.530 1.00 90.12 88 PRO A N 1
ATOM 677 C CA . PRO A 1 88 ? -10.367 11.083 -4.294 1.00 90.12 88 PRO A CA 1
ATOM 678 C C . PRO A 1 88 ? -9.890 10.976 -2.838 1.00 90.12 88 PRO A C 1
ATOM 680 O O . PRO A 1 88 ? -8.869 11.567 -2.486 1.00 90.12 88 PRO A O 1
ATOM 683 N N . MET A 1 89 ? -10.619 10.287 -1.959 1.00 90.56 89 MET A N 1
ATOM 684 C CA . MET A 1 89 ? -10.215 10.182 -0.559 1.00 90.56 89 MET A CA 1
ATOM 685 C C . MET A 1 89 ? -8.958 9.311 -0.388 1.00 90.56 89 MET A C 1
ATOM 687 O O . MET A 1 89 ? -8.613 8.476 -1.226 1.00 90.56 89 MET A O 1
ATOM 691 N N . ILE A 1 90 ? -8.268 9.514 0.736 1.00 92.00 90 ILE A N 1
ATOM 692 C CA . ILE A 1 90 ? -7.070 8.760 1.114 1.00 92.00 90 ILE A CA 1
ATOM 693 C C . ILE A 1 90 ? -7.472 7.627 2.057 1.00 92.00 90 ILE A C 1
ATOM 695 O O . ILE A 1 90 ? -8.143 7.850 3.068 1.00 92.00 90 ILE A O 1
ATOM 699 N N . GLY A 1 91 ? -7.045 6.411 1.729 1.00 93.38 91 GLY A N 1
ATOM 700 C CA . GLY A 1 91 ? -7.225 5.222 2.553 1.00 93.38 91 GLY A CA 1
ATOM 701 C C . GLY A 1 91 ? -5.925 4.686 3.124 1.00 93.38 91 GLY A C 1
ATOM 702 O O . GLY A 1 91 ? -4.864 5.293 2.996 1.00 93.38 91 GLY A O 1
ATOM 703 N N . ILE A 1 92 ? -6.023 3.517 3.752 1.00 94.12 92 ILE A N 1
ATOM 704 C CA . ILE A 1 92 ? -4.885 2.721 4.203 1.00 94.12 92 ILE A CA 1
ATOM 705 C C . ILE A 1 92 ? -4.998 1.312 3.629 1.00 94.12 92 ILE A C 1
ATOM 707 O O . ILE A 1 92 ? -6.064 0.694 3.695 1.00 94.12 92 ILE A O 1
ATOM 711 N N . CYS A 1 93 ? -3.879 0.773 3.155 1.00 92.75 93 CYS A N 1
ATOM 712 C CA . CYS A 1 93 ? -3.778 -0.622 2.754 1.00 92.75 93 CYS A CA 1
ATOM 713 C C . CYS A 1 93 ? -3.864 -1.557 3.951 1.00 92.75 93 CYS A C 1
ATOM 715 O O . CYS A 1 93 ? -2.998 -1.562 4.830 1.00 92.75 93 CYS A O 1
ATOM 717 N N . LYS A 1 94 ? -4.926 -2.360 4.002 1.00 90.38 94 LYS A N 1
ATOM 718 C CA . LYS A 1 94 ? -5.124 -3.353 5.060 1.00 90.38 94 LYS A CA 1
ATOM 719 C C . LYS A 1 94 ? -6.106 -4.438 4.648 1.00 90.38 94 LYS A C 1
ATOM 721 O O . LYS A 1 94 ? -6.773 -4.361 3.619 1.00 90.38 94 LYS A O 1
ATOM 726 N N . TYR A 1 95 ? -6.201 -5.449 5.503 1.00 85.94 95 TYR A N 1
ATOM 727 C CA . TYR A 1 95 ? -7.214 -6.487 5.394 1.00 85.94 95 TYR A CA 1
ATOM 728 C C . TYR A 1 95 ? -8.565 -5.958 5.873 1.00 85.94 95 TYR A C 1
ATOM 730 O O . TYR A 1 95 ? -8.671 -5.384 6.960 1.00 85.94 95 TYR A O 1
ATOM 738 N N . MET A 1 96 ? -9.589 -6.184 5.063 1.00 81.88 96 MET A N 1
ATOM 739 C CA . MET A 1 96 ? -10.973 -5.833 5.366 1.00 81.88 96 MET A CA 1
ATOM 740 C C . MET A 1 96 ? -11.588 -6.854 6.333 1.00 81.88 96 MET A C 1
ATOM 742 O O . MET A 1 96 ? -11.276 -8.044 6.285 1.00 81.88 96 MET A O 1
ATOM 746 N N . ARG A 1 97 ? -12.480 -6.398 7.218 1.00 72.56 97 ARG A N 1
ATOM 747 C CA . ARG A 1 97 ? -13.063 -7.232 8.287 1.00 72.56 97 ARG A CA 1
ATOM 748 C C . ARG A 1 97 ? -14.037 -8.304 7.794 1.00 72.56 97 ARG A C 1
ATOM 750 O O . ARG A 1 97 ? -14.041 -9.415 8.316 1.00 72.56 97 ARG A O 1
ATOM 757 N N . HIS A 1 98 ? -14.879 -7.947 6.825 1.00 69.00 98 HIS A N 1
ATOM 758 C CA . HIS A 1 98 ? -15.980 -8.780 6.321 1.00 69.00 98 HIS A CA 1
ATOM 759 C C . HIS A 1 98 ? -15.733 -9.340 4.919 1.00 69.00 98 HIS A C 1
ATOM 761 O O . HIS A 1 98 ? -16.608 -9.980 4.344 1.00 69.00 98 HIS A O 1
ATOM 767 N N . TYR A 1 99 ? -14.532 -9.147 4.380 1.00 61.34 99 TYR A N 1
ATOM 768 C CA . TYR A 1 99 ? -14.156 -9.666 3.071 1.00 61.34 99 TYR A CA 1
ATOM 769 C C . TYR A 1 99 ? -13.655 -11.105 3.226 1.00 61.34 99 TYR A C 1
ATOM 771 O O . TYR A 1 99 ? -12.463 -11.402 3.202 1.00 61.34 99 TYR A O 1
ATOM 779 N N . THR A 1 100 ? -14.597 -12.009 3.492 1.00 48.97 100 THR A N 1
ATOM 780 C CA . THR A 1 100 ? -14.362 -13.453 3.551 1.00 48.97 100 THR A CA 1
ATOM 781 C C . THR A 1 100 ? -15.059 -14.133 2.386 1.00 48.97 100 THR A C 1
ATOM 783 O O . THR A 1 100 ? -16.187 -14.588 2.534 1.00 48.97 100 THR A O 1
ATOM 786 N N . ALA A 1 101 ? -14.383 -14.255 1.248 1.00 43.75 101 ALA A N 1
ATOM 787 C CA . ALA A 1 101 ? -14.592 -15.355 0.313 1.00 43.75 101 ALA A CA 1
ATOM 788 C C . ALA A 1 101 ? -13.480 -15.342 -0.734 1.00 43.75 101 ALA A C 1
ATOM 790 O O . ALA A 1 101 ? -13.185 -14.318 -1.337 1.00 43.75 101 ALA A O 1
ATOM 791 N N . TYR A 1 102 ? -12.923 -16.520 -0.983 1.00 43.75 102 TYR A N 1
ATOM 792 C CA . TYR A 1 102 ? -11.950 -16.892 -2.014 1.00 43.75 102 TYR A CA 1
ATOM 793 C C . TYR A 1 102 ? -12.250 -16.417 -3.462 1.00 43.75 102 TYR A C 1
ATOM 795 O O . TYR A 1 102 ? -11.502 -16.778 -4.365 1.00 43.75 102 TYR A O 1
ATOM 803 N N . LYS A 1 103 ? -13.328 -15.656 -3.707 1.00 41.88 103 LYS A N 1
ATOM 804 C CA . LYS A 1 103 ? -13.860 -15.323 -5.035 1.00 41.88 103 LYS A CA 1
ATOM 805 C C . LYS A 1 103 ? -13.669 -13.858 -5.453 1.00 41.88 103 LYS A C 1
ATOM 807 O O . LYS A 1 103 ? -13.402 -13.626 -6.615 1.00 41.88 103 LYS A O 1
ATOM 812 N N . GLU A 1 104 ? -13.700 -12.906 -4.520 1.00 49.06 104 GLU A N 1
ATOM 813 C CA . GLU A 1 104 ? -13.519 -11.456 -4.794 1.00 49.06 104 GLU A CA 1
ATOM 814 C C . GLU A 1 104 ? -12.091 -10.974 -4.458 1.00 49.06 104 GLU A C 1
ATOM 816 O O . GLU A 1 104 ? -11.772 -9.789 -4.418 1.00 49.06 104 GLU A O 1
ATOM 821 N N . PHE A 1 105 ? -11.205 -11.916 -4.133 1.00 47.44 105 PHE A N 1
ATOM 822 C CA . PHE A 1 105 ? -9.874 -11.637 -3.593 1.00 47.44 105 PHE A CA 1
ATOM 823 C C . PHE A 1 105 ? -8.828 -11.317 -4.674 1.00 47.44 105 PHE A C 1
ATOM 825 O O . PHE A 1 105 ? -7.716 -10.902 -4.348 1.00 47.44 105 PHE A O 1
ATOM 832 N N . TRP A 1 106 ? -9.176 -11.543 -5.942 1.00 48.00 106 TRP A N 1
ATOM 833 C CA . TRP A 1 106 ? -8.240 -11.585 -7.070 1.00 48.00 106 TRP A CA 1
ATOM 834 C C . TRP A 1 106 ? -8.637 -10.699 -8.244 1.00 48.00 106 TRP A C 1
ATOM 836 O O . TRP A 1 106 ? -7.830 -10.531 -9.155 1.00 48.00 106 TRP A O 1
ATOM 846 N N . GLU A 1 107 ? -9.856 -10.166 -8.233 1.00 54.19 107 GLU A N 1
ATOM 847 C CA . GLU A 1 107 ? -10.338 -9.273 -9.276 1.00 54.19 107 GLU A CA 1
ATOM 848 C C . GLU A 1 107 ? -10.187 -7.839 -8.755 1.00 54.19 107 GLU A C 1
ATOM 850 O O . GLU A 1 107 ? -10.700 -7.447 -7.699 1.00 54.19 107 GLU A O 1
ATOM 855 N N . ASP A 1 108 ? -9.322 -7.087 -9.430 1.00 61.28 108 ASP A N 1
ATOM 856 C CA . ASP A 1 108 ? -9.265 -5.643 -9.290 1.00 61.28 108 ASP A CA 1
ATOM 857 C C . ASP A 1 108 ? -10.397 -5.083 -10.143 1.00 61.28 108 ASP A C 1
ATOM 859 O O . ASP A 1 108 ? -10.205 -4.785 -11.317 1.00 61.28 108 ASP A O 1
ATOM 863 N N . ASP A 1 109 ? -11.585 -4.979 -9.549 1.00 61.75 109 ASP A N 1
ATOM 864 C CA . ASP A 1 109 ? -12.813 -4.497 -10.205 1.00 61.75 109 ASP A CA 1
ATOM 865 C C . ASP A 1 109 ? -12.791 -2.991 -10.526 1.00 61.75 109 ASP A C 1
ATOM 867 O O . ASP A 1 109 ? -13.833 -2.381 -10.764 1.00 61.75 109 ASP A O 1
ATOM 871 N N . ASP A 1 110 ? -11.619 -2.351 -10.501 1.00 75.00 110 ASP A N 1
ATOM 872 C CA . ASP A 1 110 ? -11.513 -0.956 -10.903 1.00 75.00 110 ASP A CA 1
ATOM 873 C C . ASP A 1 110 ? -11.631 -0.875 -12.431 1.00 75.00 110 ASP A C 1
ATOM 875 O O . ASP A 1 110 ? -10.700 -1.172 -13.184 1.00 75.00 110 ASP A O 1
ATOM 879 N N . GLU A 1 111 ? -12.821 -0.479 -12.888 1.00 80.38 111 GLU A N 1
ATOM 880 C CA . GLU A 1 111 ? -13.169 -0.337 -14.303 1.00 80.38 111 GLU A CA 1
ATOM 881 C C . GLU A 1 111 ? -12.261 0.644 -15.058 1.00 80.38 111 GLU A C 1
ATOM 883 O O . GLU A 1 111 ? -12.210 0.602 -16.292 1.00 80.38 111 GLU A O 1
ATOM 888 N N . GLN A 1 112 ? -11.551 1.516 -14.333 1.00 82.88 112 GLN A N 1
ATOM 889 C CA . GLN A 1 112 ? -10.628 2.500 -14.891 1.00 82.88 112 GLN A CA 1
ATOM 890 C C . GLN A 1 112 ? -9.284 1.867 -15.259 1.00 82.88 112 GLN A C 1
ATOM 892 O O . GLN A 1 112 ? -8.525 2.460 -16.024 1.00 82.88 112 GLN A O 1
ATOM 897 N N . CYS A 1 113 ? -8.973 0.671 -14.746 1.00 84.38 113 CYS A N 1
ATOM 898 C CA . CYS A 1 113 ? -7.726 -0.010 -15.054 1.00 84.38 113 CYS A CA 1
ATOM 899 C C . CYS A 1 113 ? -7.584 -0.312 -16.555 1.00 84.38 113 CYS A C 1
ATOM 901 O O . CYS A 1 113 ? -8.543 -0.745 -17.207 1.00 84.38 113 CYS A O 1
ATOM 903 N N . PRO A 1 114 ? -6.369 -0.155 -17.111 1.00 85.56 114 PRO A N 1
ATOM 904 C CA . PRO A 1 114 ? -6.118 -0.457 -18.509 1.00 85.56 114 PRO A CA 1
ATOM 905 C C . PRO A 1 114 ? -6.246 -1.959 -18.785 1.00 85.56 114 PRO A C 1
ATOM 907 O O . PRO A 1 114 ? -6.079 -2.807 -17.902 1.00 85.56 114 PRO A O 1
ATOM 910 N N . GLU A 1 115 ? -6.493 -2.302 -20.046 1.00 87.12 115 GLU A N 1
ATOM 911 C CA . GLU A 1 115 ? -6.405 -3.686 -20.505 1.00 87.12 115 GLU A CA 1
ATOM 912 C C . GLU A 1 115 ? -4.944 -4.128 -20.511 1.00 87.12 115 GLU A C 1
ATOM 914 O O . GLU A 1 115 ? -4.087 -3.513 -21.143 1.00 87.12 115 GLU A O 1
ATOM 919 N N . GLN A 1 116 ? -4.660 -5.203 -19.785 1.00 85.06 116 GLN A N 1
ATOM 920 C CA . GLN A 1 116 ? -3.347 -5.823 -19.732 1.00 85.06 116 GLN A CA 1
ATOM 921 C C . GLN A 1 116 ? -3.448 -7.226 -20.321 1.00 85.06 116 GLN A C 1
ATOM 923 O O . GLN A 1 116 ? -4.392 -7.972 -20.045 1.00 85.06 116 GLN A O 1
ATOM 928 N N . SER A 1 117 ? -2.465 -7.581 -21.143 1.00 86.00 117 SER A N 1
ATOM 929 C CA . SER A 1 117 ? -2.374 -8.893 -21.777 1.00 86.00 117 SER A CA 1
ATOM 930 C C . SER A 1 117 ? -1.099 -9.588 -21.339 1.00 86.00 117 SER A C 1
ATOM 932 O O . SER A 1 117 ? -0.039 -8.967 -21.267 1.00 86.00 117 SER A O 1
ATOM 934 N N . GLY A 1 118 ? -1.197 -10.885 -21.094 1.00 86.94 118 GLY A N 1
ATOM 935 C CA . GLY A 1 118 ? -0.037 -11.723 -20.858 1.00 86.94 118 GLY A CA 1
ATOM 936 C C . GLY A 1 118 ? -0.433 -13.177 -20.689 1.00 86.94 118 GLY A C 1
ATOM 937 O O . GLY A 1 118 ? -1.593 -13.552 -20.865 1.00 86.94 118 GLY A O 1
ATOM 938 N N . CYS A 1 119 ? 0.556 -14.011 -20.396 1.00 85.69 119 CYS A N 1
ATOM 939 C CA . CYS A 1 119 ? 0.393 -15.454 -20.428 1.00 85.69 119 CYS A CA 1
ATOM 940 C C . CYS A 1 119 ? 0.898 -16.131 -19.157 1.00 85.69 119 CYS A C 1
ATOM 942 O O . CYS A 1 119 ? 1.866 -15.700 -18.520 1.00 85.69 119 CYS A O 1
ATOM 944 N N . GLU A 1 120 ? 0.257 -17.247 -18.834 1.00 85.50 120 GLU A N 1
ATOM 945 C CA . GLU A 1 120 ? 0.626 -18.167 -17.769 1.00 85.50 120 GLU A CA 1
ATOM 946 C C . GLU A 1 120 ? 0.785 -19.585 -18.329 1.00 85.50 120 GLU A C 1
ATOM 948 O O . GLU A 1 120 ? 0.122 -19.987 -19.283 1.00 85.50 120 GLU A O 1
ATOM 953 N N . MET A 1 121 ? 1.688 -20.364 -17.732 1.00 80.06 121 MET A N 1
ATOM 954 C CA . MET A 1 121 ? 1.917 -21.749 -18.138 1.00 80.06 121 MET A CA 1
ATOM 955 C C . MET A 1 121 ? 1.118 -22.687 -17.238 1.00 80.06 121 MET A C 1
ATOM 957 O O . MET A 1 121 ? 1.471 -22.890 -16.075 1.00 80.06 121 MET A O 1
ATOM 961 N N . HIS A 1 122 ? 0.082 -23.301 -17.800 1.00 78.62 122 HIS A N 1
ATOM 962 C CA . HIS A 1 122 ? -0.770 -24.273 -17.123 1.00 78.62 122 HIS A CA 1
ATOM 963 C C . HIS A 1 122 ? -0.549 -25.648 -17.750 1.00 78.62 122 HIS A C 1
ATOM 965 O O . HIS A 1 122 ? -0.868 -25.888 -18.912 1.00 78.62 122 HIS A O 1
ATOM 971 N N . THR A 1 123 ? 0.030 -26.585 -16.991 1.00 73.25 123 THR A N 1
ATOM 972 C CA . THR A 1 123 ? 0.216 -27.990 -17.424 1.00 73.25 123 THR A CA 1
ATOM 973 C C . THR A 1 123 ? 0.959 -28.170 -18.758 1.00 73.25 123 THR A C 1
ATOM 975 O O . THR A 1 123 ? 0.646 -29.061 -19.540 1.00 73.25 123 THR A O 1
ATOM 978 N N . GLY A 1 124 ? 1.957 -27.326 -19.039 1.00 69.62 124 GLY A N 1
ATOM 979 C CA . GLY A 1 124 ? 2.740 -27.415 -20.281 1.00 69.62 124 GLY A CA 1
ATOM 980 C C . GLY A 1 124 ? 2.149 -26.648 -21.465 1.00 69.62 124 GLY A C 1
ATOM 981 O O . GLY A 1 124 ? 2.810 -26.524 -22.493 1.00 69.62 124 GLY A O 1
ATOM 982 N N . VAL A 1 125 ? 0.942 -26.101 -21.312 1.00 77.31 125 VAL A N 1
ATOM 983 C CA . VAL A 1 125 ? 0.271 -25.260 -22.304 1.00 77.31 125 VAL A CA 1
ATOM 984 C C . VAL A 1 125 ? 0.335 -23.808 -21.843 1.00 77.31 125 VAL A C 1
ATOM 986 O O . VAL A 1 125 ? 0.134 -23.501 -20.670 1.00 77.31 125 VAL A O 1
ATOM 989 N N . CYS A 1 126 ? 0.646 -22.917 -22.777 1.00 82.81 126 CYS A N 1
ATOM 990 C CA . CYS A 1 126 ? 0.603 -21.483 -22.544 1.00 82.81 126 CYS A CA 1
ATOM 991 C C . CYS A 1 126 ? -0.810 -20.967 -22.748 1.00 82.81 126 CYS A C 1
ATOM 993 O O . CYS A 1 126 ? -1.330 -21.045 -23.861 1.00 82.81 126 CYS A O 1
ATOM 995 N N . ASP A 1 127 ? -1.392 -20.452 -21.675 1.00 87.50 127 ASP A N 1
ATOM 996 C CA . ASP A 1 127 ? -2.694 -19.808 -21.675 1.00 87.50 127 ASP A CA 1
ATOM 997 C C . ASP A 1 127 ? -2.487 -18.295 -21.600 1.00 87.50 127 ASP A C 1
ATOM 999 O O . ASP A 1 127 ? -1.855 -17.789 -20.670 1.00 87.50 127 ASP A O 1
ATOM 1003 N N . CYS A 1 128 ? -2.946 -17.582 -22.623 1.00 88.06 128 CYS A N 1
ATOM 1004 C CA . CYS A 1 128 ? -2.780 -16.140 -22.748 1.00 88.06 128 CYS A CA 1
ATOM 1005 C C . CYS A 1 128 ? -4.137 -15.475 -22.620 1.00 88.06 128 CYS A C 1
ATOM 1007 O O . CYS A 1 128 ? -5.046 -15.768 -23.397 1.00 88.06 128 CYS A O 1
ATOM 1009 N N . ILE A 1 129 ? -4.251 -14.556 -21.669 1.00 87.31 129 ILE A N 1
ATOM 1010 C CA . ILE A 1 129 ? -5.498 -13.859 -21.383 1.00 87.31 129 ILE A CA 1
ATOM 1011 C C . ILE A 1 129 ? -5.272 -12.351 -21.402 1.00 87.31 129 ILE A C 1
ATOM 1013 O O . ILE A 1 129 ? -4.210 -11.843 -21.033 1.00 87.31 129 ILE A O 1
ATOM 1017 N N . THR A 1 130 ? -6.313 -11.636 -21.806 1.00 87.00 130 THR A N 1
ATOM 1018 C CA . THR A 1 130 ? -6.405 -10.185 -21.674 1.00 87.00 130 THR A CA 1
ATOM 1019 C C . THR A 1 130 ? -7.457 -9.885 -20.621 1.00 87.00 130 THR A C 1
ATOM 1021 O O . THR A 1 130 ? -8.573 -10.399 -20.696 1.00 87.00 130 THR A O 1
ATOM 1024 N N . ARG A 1 131 ? -7.106 -9.070 -19.626 1.00 85.62 131 ARG A N 1
ATOM 1025 C CA . ARG A 1 131 ? -8.030 -8.626 -18.576 1.00 85.62 131 ARG A CA 1
ATOM 1026 C C . ARG A 1 131 ? -7.762 -7.172 -18.219 1.00 85.62 131 ARG A C 1
ATOM 1028 O O . ARG A 1 131 ? -6.629 -6.705 -18.319 1.00 85.62 131 ARG A O 1
ATOM 1035 N N . ARG A 1 132 ? -8.795 -6.461 -17.773 1.00 84.50 132 ARG A N 1
ATOM 1036 C CA . ARG A 1 132 ? -8.624 -5.138 -17.164 1.00 84.50 132 ARG A CA 1
ATOM 1037 C C . ARG A 1 132 ? -8.052 -5.323 -15.774 1.00 84.50 132 ARG A C 1
ATOM 1039 O O . ARG A 1 132 ? -8.637 -6.024 -14.957 1.00 84.50 132 ARG A O 1
ATOM 1046 N N . THR A 1 133 ? -6.861 -4.787 -15.548 1.00 84.94 133 THR A N 1
ATOM 1047 C CA . THR A 1 133 ? -6.200 -4.882 -14.248 1.00 84.94 133 THR A CA 1
ATOM 1048 C C . THR A 1 133 ? -5.120 -3.823 -14.137 1.00 84.94 133 THR A C 1
ATOM 1050 O O . THR A 1 133 ? -4.372 -3.562 -15.078 1.00 84.94 133 THR A O 1
ATOM 1053 N N . CYS A 1 134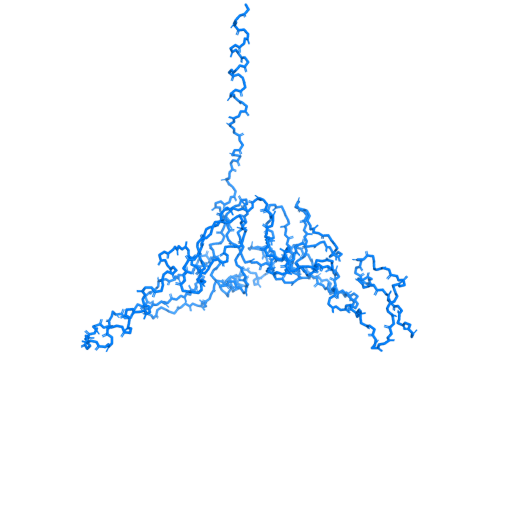 ? -5.021 -3.224 -12.958 1.00 85.62 134 CYS A N 1
ATOM 1054 C CA . CYS A 1 134 ? -3.914 -2.348 -12.617 1.00 85.62 134 CYS A CA 1
ATOM 1055 C C . CYS A 1 134 ? -2.687 -3.143 -12.147 1.00 85.62 134 CYS A C 1
ATOM 1057 O O . CYS A 1 134 ? -1.663 -2.545 -11.851 1.00 85.62 134 CYS A O 1
ATOM 1059 N N . PHE A 1 135 ? -2.749 -4.476 -12.100 1.00 85.88 135 PHE A N 1
ATOM 1060 C CA . PHE A 1 135 ? -1.652 -5.346 -11.687 1.00 85.88 135 PHE A CA 1
ATOM 1061 C C . PHE A 1 135 ? -1.308 -6.326 -12.814 1.00 85.88 135 PHE A C 1
ATOM 1063 O O . PHE A 1 135 ? -1.926 -7.391 -12.935 1.00 85.88 135 PHE A O 1
ATOM 1070 N N . PRO A 1 136 ? -0.322 -5.995 -13.667 1.00 80.19 136 PRO A N 1
ATOM 1071 C CA . PRO A 1 136 ? 0.113 -6.856 -14.762 1.00 80.19 136 PRO A CA 1
ATOM 1072 C C . PRO A 1 136 ? 0.954 -8.036 -14.236 1.00 80.19 136 PRO A C 1
ATOM 1074 O O . PRO A 1 136 ? 2.134 -8.168 -14.540 1.00 80.19 136 PRO A O 1
ATOM 1077 N N . ASP A 1 137 ? 0.350 -8.915 -13.437 1.00 78.25 137 ASP A N 1
ATOM 1078 C CA . ASP A 1 137 ? 1.010 -10.062 -12.792 1.00 78.25 137 ASP A CA 1
ATOM 1079 C C . ASP A 1 137 ? 1.186 -11.276 -13.724 1.00 78.25 137 ASP A C 1
ATOM 1081 O O . ASP A 1 137 ? 1.124 -12.429 -13.291 1.00 78.25 137 ASP A O 1
ATOM 1085 N N . PHE A 1 138 ? 1.380 -11.045 -15.018 1.00 82.75 138 PHE A N 1
ATOM 1086 C CA . PHE A 1 138 ? 1.593 -12.128 -15.969 1.00 82.75 138 PHE A CA 1
ATOM 1087 C C . PHE A 1 138 ? 3.021 -12.648 -15.869 1.00 82.75 138 PHE A C 1
ATOM 1089 O O . PHE A 1 138 ? 3.977 -11.876 -15.794 1.00 82.75 138 PHE A O 1
ATOM 1096 N N . ARG A 1 139 ? 3.189 -13.974 -15.912 1.00 79.00 139 ARG A N 1
ATOM 1097 C CA . ARG A 1 139 ? 4.532 -14.570 -15.923 1.00 79.00 139 ARG A CA 1
ATOM 1098 C C . ARG A 1 139 ? 5.269 -14.268 -17.229 1.00 79.00 139 ARG A C 1
ATOM 1100 O O . ARG A 1 139 ? 6.489 -14.128 -17.219 1.00 79.00 139 ARG A O 1
ATOM 1107 N N . TYR A 1 140 ? 4.532 -14.185 -18.330 1.00 80.12 140 TYR A N 1
ATOM 1108 C CA . TYR A 1 140 ? 5.071 -13.947 -19.661 1.00 80.12 140 TYR A CA 1
ATOM 1109 C C . TYR A 1 140 ? 4.297 -12.828 -20.345 1.00 80.12 140 TYR A C 1
ATOM 1111 O O . TYR A 1 140 ? 3.077 -12.738 -20.211 1.00 80.12 140 TYR A O 1
ATOM 1119 N N . SER A 1 141 ? 4.998 -11.993 -21.105 1.00 81.75 141 SER A N 1
ATOM 1120 C CA . SER A 1 141 ? 4.381 -10.897 -21.856 1.00 81.75 141 SER A CA 1
ATOM 1121 C C . SER A 1 141 ? 3.665 -11.372 -23.121 1.00 81.75 141 SER A C 1
ATOM 1123 O O . SER A 1 141 ? 2.816 -10.658 -23.644 1.00 81.75 141 SER A O 1
ATOM 1125 N N . SER A 1 142 ? 3.995 -12.564 -23.631 1.00 80.88 142 SER A N 1
ATOM 1126 C CA . SER A 1 142 ? 3.419 -13.092 -24.867 1.00 80.88 142 SER A CA 1
ATOM 1127 C C . SER A 1 142 ? 3.411 -14.621 -24.917 1.00 80.88 142 SER A C 1
ATOM 1129 O O . SER A 1 142 ? 4.060 -15.309 -24.124 1.00 80.88 142 SER A O 1
ATOM 1131 N N . TYR A 1 143 ? 2.686 -15.167 -25.891 1.00 79.75 143 TYR A N 1
ATOM 1132 C CA . TYR A 1 143 ? 2.622 -16.608 -26.118 1.00 79.75 143 TYR A CA 1
ATOM 1133 C C . TYR A 1 143 ? 3.994 -17.181 -26.504 1.00 79.75 143 TYR A C 1
ATOM 1135 O O . TYR A 1 143 ? 4.376 -18.259 -26.054 1.00 79.75 143 TYR A O 1
ATOM 1143 N N . GLU A 1 144 ? 4.766 -16.437 -27.296 1.00 76.69 144 GLU A N 1
ATOM 1144 C CA . GLU A 1 144 ? 6.110 -16.804 -27.749 1.00 76.69 144 GLU A CA 1
ATOM 1145 C C . GLU A 1 144 ? 7.089 -16.906 -26.581 1.00 76.69 144 GLU A C 1
ATOM 1147 O O . GLU A 1 144 ? 7.869 -17.854 -26.530 1.00 76.69 144 GLU A O 1
ATOM 1152 N N . THR A 1 145 ? 7.019 -15.966 -25.632 1.00 76.75 145 THR A N 1
ATOM 1153 C CA . THR A 1 145 ? 7.870 -15.964 -24.428 1.00 76.75 145 THR A CA 1
ATOM 1154 C C . THR A 1 145 ? 7.455 -17.025 -23.413 1.00 76.75 145 THR A C 1
ATOM 1156 O O . THR A 1 145 ? 8.292 -17.499 -22.649 1.00 76.75 145 THR A O 1
ATOM 1159 N N . CYS A 1 146 ? 6.186 -17.436 -23.423 1.00 79.44 146 CYS A N 1
ATOM 1160 C CA . CYS A 1 146 ? 5.681 -18.497 -22.561 1.00 79.44 146 CYS A CA 1
ATOM 1161 C C . CYS A 1 146 ? 6.097 -19.904 -23.024 1.00 79.44 146 CYS A C 1
ATOM 1163 O O . CYS A 1 146 ? 6.276 -20.797 -22.190 1.00 79.44 146 CYS A O 1
ATOM 1165 N N . LYS A 1 147 ? 6.253 -20.143 -24.336 1.00 69.00 147 LYS A N 1
ATOM 1166 C CA . LYS A 1 147 ? 6.608 -21.479 -24.834 1.00 69.00 147 LYS A CA 1
ATOM 1167 C C . LYS A 1 147 ? 7.942 -21.934 -24.225 1.00 69.00 147 LYS A C 1
ATOM 1169 O O . LYS A 1 147 ? 8.951 -21.259 -24.415 1.00 69.00 147 LYS A O 1
ATOM 1174 N N . PRO A 1 148 ? 8.022 -23.130 -23.614 1.00 58.22 148 PRO A N 1
ATOM 1175 C CA . PRO A 1 148 ? 9.258 -23.672 -23.045 1.00 58.22 148 PRO A CA 1
ATOM 1176 C C . PRO A 1 148 ? 10.243 -24.157 -24.128 1.00 58.22 148 PRO A C 1
ATOM 1178 O O . PRO A 1 148 ? 11.033 -25.070 -23.886 1.00 58.22 148 PRO A O 1
ATOM 1181 N N . TYR A 1 149 ? 10.212 -23.575 -25.333 1.00 48.59 149 TYR A N 1
ATOM 1182 C CA . TYR A 1 149 ? 10.915 -24.044 -26.532 1.00 48.59 149 TYR A CA 1
ATOM 1183 C C . TYR A 1 149 ? 12.450 -23.926 -26.437 1.00 48.59 149 TYR A C 1
ATOM 1185 O O . TYR A 1 149 ? 13.141 -24.097 -27.427 1.00 48.59 149 TYR A O 1
ATOM 1193 N N . GLN A 1 150 ? 13.016 -23.677 -25.256 1.00 48.69 150 GLN A N 1
ATOM 1194 C CA . GLN A 1 150 ? 14.460 -23.742 -25.018 1.00 48.69 150 GLN A CA 1
ATOM 1195 C C . GLN A 1 150 ? 14.886 -24.809 -24.004 1.00 48.69 150 GLN A C 1
ATOM 1197 O O . GLN A 1 150 ? 16.035 -25.234 -24.050 1.00 48.69 150 GLN A O 1
ATOM 1202 N N . ALA A 1 151 ? 13.990 -25.319 -23.151 1.00 48.88 151 ALA A N 1
ATOM 1203 C CA . ALA A 1 151 ? 14.353 -26.394 -22.222 1.00 48.88 151 ALA A CA 1
ATOM 1204 C C . ALA A 1 151 ? 14.400 -27.766 -22.922 1.00 48.88 151 ALA A C 1
ATOM 1206 O O . ALA A 1 151 ? 15.290 -28.564 -22.656 1.00 48.88 151 ALA A O 1
ATOM 1207 N N . TYR A 1 152 ? 13.496 -28.011 -23.879 1.00 46.47 152 TYR A N 1
ATOM 1208 C CA . TYR A 1 152 ? 13.412 -29.293 -24.595 1.00 46.47 152 TYR A CA 1
ATOM 1209 C C . TYR A 1 152 ? 14.496 -29.467 -25.676 1.00 46.47 152 TYR A C 1
ATOM 1211 O O . TYR A 1 152 ? 14.910 -30.583 -25.970 1.00 46.47 152 TYR A O 1
ATOM 1219 N N . LEU A 1 153 ? 14.987 -28.367 -26.259 1.00 51.22 153 LEU A N 1
ATOM 1220 C CA . LEU A 1 153 ? 16.073 -28.419 -27.245 1.00 51.22 153 LEU A CA 1
ATOM 1221 C C . LEU A 1 153 ? 17.426 -28.730 -26.589 1.00 51.22 153 LEU A C 1
ATOM 1223 O O . LEU A 1 153 ? 18.237 -29.413 -27.203 1.00 51.22 153 LEU A O 1
ATOM 1227 N N . MET A 1 154 ? 17.658 -28.320 -25.337 1.00 49.03 154 MET A N 1
ATOM 1228 C CA . MET A 1 154 ? 18.910 -28.638 -24.638 1.00 49.03 154 MET A CA 1
ATOM 1229 C C . MET A 1 154 ? 19.074 -30.145 -24.390 1.00 49.03 154 MET A C 1
ATOM 1231 O O . MET A 1 154 ? 20.137 -30.682 -24.692 1.00 49.03 154 MET A O 1
ATOM 1235 N N . ASP A 1 155 ? 18.029 -30.853 -23.952 1.00 51.78 155 ASP A N 1
ATOM 1236 C CA . ASP A 1 155 ? 18.096 -32.312 -23.749 1.00 51.78 155 ASP A CA 1
ATOM 1237 C C . ASP A 1 155 ? 18.263 -33.089 -25.069 1.00 51.78 155 ASP A C 1
ATOM 1239 O O . ASP A 1 155 ? 18.961 -34.104 -25.107 1.00 51.78 155 ASP A O 1
ATOM 1243 N N . TYR A 1 156 ? 17.685 -32.596 -26.172 1.00 48.69 156 TYR A N 1
ATOM 1244 C CA . TYR A 1 156 ? 17.822 -33.220 -27.493 1.00 48.69 156 TYR A CA 1
ATOM 1245 C C . TYR A 1 156 ? 19.238 -33.042 -28.077 1.00 48.69 156 TYR A C 1
ATOM 1247 O O . TYR A 1 156 ? 19.788 -33.973 -28.661 1.00 48.69 156 TYR A O 1
ATOM 1255 N N . TYR A 1 157 ? 19.881 -31.884 -27.872 1.00 48.50 157 TYR A N 1
ATOM 1256 C CA . TYR A 1 157 ? 21.239 -31.633 -28.377 1.00 48.50 157 TYR A CA 1
ATOM 1257 C C . TYR A 1 157 ? 22.351 -32.309 -27.556 1.00 48.50 157 TYR A C 1
ATOM 1259 O O . TYR A 1 157 ? 23.385 -32.663 -28.126 1.00 48.50 157 TYR A O 1
ATOM 1267 N N . TYR A 1 158 ? 22.148 -32.556 -26.254 1.00 50.91 158 TYR A N 1
ATOM 1268 C CA . TYR A 1 158 ? 23.104 -33.316 -25.429 1.00 50.91 158 TYR A CA 1
ATOM 1269 C C . TYR A 1 158 ? 23.176 -34.805 -25.805 1.00 50.91 158 TYR A C 1
ATOM 1271 O O . TYR A 1 158 ? 24.212 -35.437 -25.590 1.00 50.91 158 TYR A O 1
ATOM 1279 N N . ALA A 1 159 ? 22.114 -35.361 -26.396 1.00 53.62 159 ALA A N 1
ATOM 1280 C CA . ALA A 1 159 ? 22.074 -36.752 -26.845 1.00 53.62 159 ALA A CA 1
ATOM 1281 C C . ALA A 1 159 ? 22.829 -36.999 -28.169 1.00 53.62 159 ALA A C 1
ATOM 1283 O O . ALA A 1 159 ? 23.259 -38.125 -28.414 1.00 53.62 159 ALA A O 1
ATOM 1284 N N . GLU A 1 160 ? 23.034 -35.970 -29.004 1.00 57.06 160 GLU A N 1
ATOM 1285 C CA . GLU A 1 160 ? 23.629 -36.108 -30.349 1.00 57.06 160 GLU A CA 1
ATOM 1286 C C . GLU A 1 160 ? 25.087 -35.616 -30.469 1.00 57.06 160 GLU A C 1
ATOM 1288 O O . GLU A 1 160 ? 25.648 -35.585 -31.562 1.00 57.06 160 GLU A O 1
ATOM 1293 N N . GLY A 1 161 ? 25.754 -35.280 -29.358 1.00 55.03 161 GLY A N 1
ATOM 1294 C CA . GLY A 1 161 ? 27.208 -35.051 -29.348 1.00 55.03 161 GLY A CA 1
ATOM 1295 C C . GLY A 1 161 ? 27.688 -33.784 -30.070 1.00 55.03 161 GLY A C 1
ATOM 1296 O O . GLY A 1 161 ? 28.869 -33.677 -30.403 1.00 55.03 161 GLY A O 1
ATOM 1297 N N . TYR A 1 162 ? 26.808 -32.808 -30.298 1.00 50.88 162 TYR A N 1
ATOM 1298 C CA . TYR A 1 162 ? 27.188 -31.523 -30.879 1.00 50.88 162 TYR A CA 1
ATOM 1299 C C . TYR A 1 162 ? 27.954 -30.662 -29.863 1.00 50.88 162 TYR A C 1
ATOM 1301 O O . TYR A 1 162 ? 27.433 -30.295 -28.810 1.00 50.88 162 TYR A O 1
ATOM 1309 N N . THR A 1 163 ? 29.196 -30.292 -30.186 1.00 49.31 163 THR A N 1
ATOM 1310 C CA . THR A 1 163 ? 29.957 -29.291 -29.430 1.00 49.31 163 THR A CA 1
ATOM 1311 C C . THR A 1 163 ? 29.403 -27.904 -29.734 1.00 49.31 163 THR A C 1
ATOM 1313 O O . THR A 1 163 ? 29.661 -27.344 -30.800 1.00 49.31 163 THR A O 1
ATOM 1316 N N . TYR A 1 164 ? 28.630 -27.352 -28.803 1.00 45.31 164 TYR A N 1
ATOM 1317 C CA . TYR A 1 164 ? 28.205 -25.958 -28.851 1.00 45.31 164 TYR A CA 1
ATOM 1318 C C . TYR A 1 164 ? 29.407 -25.067 -28.515 1.00 45.31 164 TYR A C 1
ATOM 1320 O O . TYR A 1 164 ? 29.944 -25.140 -27.408 1.00 45.31 164 TYR A O 1
ATOM 1328 N N . GLU A 1 165 ? 29.833 -24.205 -29.441 1.00 49.09 165 GLU A N 1
ATOM 1329 C CA . GLU A 1 165 ? 30.593 -23.022 -29.039 1.00 49.09 165 GLU A CA 1
ATOM 1330 C C . GLU A 1 165 ? 29.675 -22.214 -28.121 1.00 49.09 165 GLU A C 1
ATOM 1332 O O . GLU A 1 165 ? 28.617 -21.744 -28.545 1.00 49.09 165 GLU A O 1
ATOM 1337 N N . HIS A 1 166 ? 30.035 -22.114 -26.839 1.00 46.53 166 HIS A N 1
ATOM 1338 C CA . HIS A 1 166 ? 29.298 -21.278 -25.903 1.00 46.53 166 HIS A CA 1
ATOM 1339 C C . HIS A 1 166 ? 29.156 -19.879 -26.519 1.00 46.53 166 HIS A C 1
ATOM 1341 O O . HIS A 1 166 ? 30.179 -19.258 -26.836 1.00 46.53 166 HIS A O 1
ATOM 1347 N N . PRO A 1 167 ? 27.926 -19.351 -26.678 1.00 49.38 167 PRO A N 1
ATOM 1348 C CA . PRO A 1 167 ? 27.754 -17.935 -26.945 1.00 49.38 167 PRO A CA 1
ATOM 1349 C C . PRO A 1 167 ? 28.555 -17.194 -25.878 1.00 49.38 167 PRO A C 1
ATOM 1351 O O . PRO A 1 167 ? 28.464 -17.549 -24.698 1.00 49.38 167 PRO A O 1
ATOM 1354 N N . LYS A 1 168 ? 29.385 -16.222 -26.285 1.00 48.62 168 LYS A N 1
ATOM 1355 C CA . LYS A 1 168 ? 30.131 -15.379 -25.339 1.00 48.62 168 LYS A CA 1
ATOM 1356 C C . LYS A 1 168 ? 29.175 -14.989 -24.206 1.00 48.62 168 LYS A C 1
ATOM 1358 O O . LYS A 1 168 ? 28.071 -14.549 -24.532 1.00 48.62 168 LYS A O 1
ATOM 1363 N N . PRO A 1 169 ? 29.545 -15.182 -22.926 1.00 50.47 169 PRO A N 1
ATOM 1364 C CA . PRO A 1 169 ? 28.636 -14.937 -21.819 1.00 50.47 169 PRO A CA 1
ATOM 1365 C C . PRO A 1 169 ? 28.128 -13.502 -21.928 1.00 50.47 169 PRO A C 1
ATOM 1367 O O . PRO A 1 169 ? 28.890 -12.549 -21.774 1.00 50.47 169 PRO A O 1
ATOM 1370 N N . VAL A 1 170 ? 26.848 -13.353 -22.261 1.00 52.25 170 VAL A N 1
ATOM 1371 C CA . VAL A 1 170 ? 26.167 -12.068 -22.187 1.00 52.25 170 VAL A CA 1
ATOM 1372 C C . VAL A 1 170 ? 26.008 -11.815 -20.700 1.00 52.25 170 VAL A C 1
ATOM 1374 O O . VAL A 1 170 ? 25.223 -12.484 -20.028 1.00 52.25 170 VAL A O 1
ATOM 1377 N N . CYS A 1 171 ? 26.832 -10.929 -20.148 1.00 54.84 171 CYS A N 1
ATOM 1378 C CA . CYS A 1 171 ? 26.659 -10.547 -18.760 1.00 54.84 171 CYS A CA 1
ATOM 1379 C C . CYS A 1 171 ? 25.429 -9.654 -18.679 1.00 54.84 171 CYS A C 1
ATOM 1381 O O . CYS A 1 171 ? 25.452 -8.515 -19.135 1.00 54.84 171 CYS A O 1
ATOM 1383 N N . TYR A 1 172 ? 24.373 -10.162 -18.058 1.00 54.94 172 TYR A N 1
ATOM 1384 C CA . TYR A 1 172 ? 23.295 -9.326 -17.558 1.00 54.94 172 TYR A CA 1
ATOM 1385 C C . TYR A 1 172 ? 23.809 -8.600 -16.313 1.00 54.94 172 TYR A C 1
ATOM 1387 O O . TYR A 1 172 ? 23.686 -9.093 -15.194 1.00 54.94 172 TYR A O 1
ATOM 1395 N N . SER A 1 173 ? 24.479 -7.464 -16.503 1.00 59.38 173 SER A N 1
ATOM 1396 C CA . SER A 1 173 ? 24.784 -6.559 -15.399 1.00 59.38 173 SER A CA 1
ATOM 1397 C C . SER A 1 173 ? 23.598 -5.616 -15.225 1.00 59.38 173 SER A C 1
ATOM 1399 O O . SER A 1 173 ? 23.397 -4.720 -16.041 1.00 59.38 173 SER A O 1
ATOM 1401 N N . GLN A 1 174 ? 22.808 -5.850 -14.181 1.00 69.88 174 GLN A N 1
ATOM 1402 C CA . GLN A 1 174 ? 21.681 -5.006 -13.804 1.00 69.88 174 GLN A CA 1
ATOM 1403 C C . GLN A 1 174 ? 22.059 -4.185 -12.572 1.00 69.88 174 GLN A C 1
ATOM 1405 O O . GLN A 1 174 ? 22.606 -4.725 -11.609 1.00 69.88 174 GLN A O 1
ATOM 1410 N N . GLY A 1 175 ? 21.761 -2.892 -12.599 1.00 77.25 175 GLY A N 1
ATOM 1411 C CA . GLY A 1 175 ? 21.971 -2.016 -11.453 1.00 77.25 175 GLY A CA 1
ATOM 1412 C C . GLY A 1 175 ? 21.654 -0.560 -11.767 1.00 77.25 175 GLY A C 1
ATOM 1413 O O . GLY A 1 175 ? 21.204 -0.227 -12.867 1.00 77.25 175 GLY A O 1
ATOM 1414 N N . CYS A 1 176 ? 21.830 0.301 -10.770 1.00 83.31 176 CYS A N 1
ATOM 1415 C CA . CYS A 1 176 ? 21.457 1.707 -10.831 1.00 83.31 176 CYS A CA 1
ATOM 1416 C C . CYS A 1 176 ? 22.561 2.609 -10.285 1.00 83.31 176 CYS A C 1
ATOM 1418 O O . CYS A 1 176 ? 23.232 2.249 -9.320 1.00 83.31 176 CYS A O 1
ATOM 1420 N N . ASP A 1 177 ? 22.662 3.806 -10.858 1.00 86.94 177 ASP A N 1
ATOM 1421 C CA . ASP A 1 177 ? 23.556 4.877 -10.425 1.00 86.94 177 ASP A CA 1
ATOM 1422 C C . ASP A 1 177 ? 22.763 6.189 -10.266 1.00 86.94 177 ASP A C 1
ATOM 1424 O O . ASP A 1 177 ? 21.740 6.406 -10.932 1.00 86.94 177 ASP A O 1
ATOM 1428 N N . ILE A 1 178 ? 23.239 7.078 -9.389 1.00 85.75 178 ILE A N 1
ATOM 1429 C CA . ILE A 1 178 ? 22.703 8.439 -9.260 1.00 85.75 178 ILE A CA 1
ATOM 1430 C C . ILE A 1 178 ? 23.457 9.354 -10.230 1.00 85.75 178 ILE A C 1
ATOM 1432 O O . ILE A 1 178 ? 24.644 9.616 -10.050 1.00 85.75 178 ILE A O 1
ATOM 1436 N N . ILE A 1 179 ? 22.760 9.872 -11.240 1.00 86.81 179 ILE A N 1
ATOM 1437 C CA . ILE A 1 179 ? 23.309 10.782 -12.254 1.00 86.81 179 ILE A CA 1
ATOM 1438 C C . ILE A 1 179 ? 22.386 11.999 -12.341 1.00 86.81 179 ILE A C 1
ATOM 1440 O O . ILE A 1 179 ? 21.180 11.837 -12.511 1.00 86.81 179 ILE A O 1
ATOM 1444 N N . ASP A 1 180 ? 22.937 13.206 -12.190 1.00 82.50 180 ASP A N 1
ATOM 1445 C CA . ASP A 1 180 ? 22.192 14.479 -12.215 1.00 82.50 180 ASP A CA 1
ATOM 1446 C C . ASP A 1 180 ? 20.952 14.491 -11.299 1.00 82.50 180 ASP A C 1
ATOM 1448 O O . ASP A 1 180 ? 19.849 14.859 -11.706 1.00 82.50 180 ASP A O 1
ATOM 1452 N N . ASP A 1 181 ? 21.139 14.024 -10.059 1.00 77.62 181 ASP A N 1
ATOM 1453 C CA . ASP A 1 181 ? 20.093 13.877 -9.036 1.00 77.62 181 ASP A CA 1
ATOM 1454 C C . ASP A 1 181 ? 18.878 13.054 -9.505 1.00 77.62 181 ASP A C 1
ATOM 1456 O O . ASP A 1 181 ? 17.742 13.255 -9.071 1.00 77.62 181 ASP A O 1
ATOM 1460 N N . LYS A 1 182 ? 19.124 12.079 -10.386 1.00 78.56 182 LYS A N 1
ATOM 1461 C CA . LYS A 1 182 ? 18.149 11.085 -10.834 1.00 78.56 182 LYS A CA 1
ATOM 1462 C C . LYS A 1 182 ? 18.727 9.682 -10.735 1.00 78.56 182 LYS A C 1
ATOM 1464 O O . LYS A 1 182 ? 19.909 9.456 -10.977 1.00 78.56 182 LYS A O 1
ATOM 1469 N N . CYS A 1 183 ? 17.861 8.721 -10.428 1.00 79.94 183 CYS A N 1
ATOM 1470 C CA . CYS A 1 183 ? 18.222 7.309 -10.409 1.00 79.94 183 CYS A CA 1
ATOM 1471 C C . CYS A 1 183 ? 18.053 6.662 -11.780 1.00 79.94 183 CYS A C 1
ATOM 1473 O O . CYS A 1 183 ? 16.944 6.310 -12.208 1.00 79.94 183 CYS A O 1
ATOM 1475 N N . ILE A 1 184 ? 19.182 6.464 -12.453 1.00 83.12 184 ILE A N 1
ATOM 1476 C CA . ILE A 1 184 ? 19.243 5.839 -13.769 1.00 83.12 184 ILE A CA 1
ATOM 1477 C C . ILE A 1 184 ? 19.631 4.377 -13.575 1.00 83.12 184 ILE A C 1
ATOM 1479 O O . ILE A 1 184 ? 20.651 4.069 -12.967 1.00 83.12 184 ILE A O 1
ATOM 1483 N N . CYS A 1 185 ? 18.780 3.479 -14.066 1.00 78.19 185 CYS A N 1
ATOM 1484 C CA . CYS A 1 185 ? 18.984 2.041 -13.966 1.00 78.19 185 CYS A CA 1
ATOM 1485 C C . CYS A 1 185 ? 19.112 1.444 -15.357 1.00 78.19 185 CYS A C 1
ATOM 1487 O O . CYS A 1 185 ? 18.305 1.753 -16.235 1.00 78.19 185 CYS A O 1
ATOM 1489 N N . GLU A 1 186 ? 20.084 0.559 -15.518 1.00 76.88 186 GLU A N 1
ATOM 1490 C CA . GLU A 1 186 ? 20.353 -0.152 -16.759 1.00 76.88 186 GLU A CA 1
ATOM 1491 C C . GLU A 1 186 ? 20.168 -1.653 -16.534 1.00 76.88 186 GLU A C 1
ATOM 1493 O O . GLU A 1 186 ? 20.528 -2.202 -15.490 1.00 76.88 186 GLU A O 1
ATOM 1498 N N . THR A 1 187 ? 19.576 -2.317 -17.524 1.00 66.69 187 THR A N 1
ATOM 1499 C CA . THR A 1 187 ? 19.402 -3.777 -17.553 1.00 66.69 187 THR A CA 1
ATOM 1500 C C . THR A 1 187 ? 20.418 -4.467 -18.459 1.00 66.69 187 THR A C 1
ATOM 1502 O O . THR A 1 187 ? 20.598 -5.679 -18.366 1.00 66.69 187 THR A O 1
ATOM 1505 N N . GLU A 1 188 ? 21.086 -3.699 -19.320 1.00 65.62 188 GLU A N 1
ATOM 1506 C CA . GLU A 1 188 ? 22.069 -4.165 -20.291 1.00 65.62 188 GLU A CA 1
ATOM 1507 C C . GLU A 1 188 ? 23.304 -3.268 -20.191 1.00 65.62 188 GLU A C 1
ATOM 1509 O O . GLU A 1 188 ? 23.327 -2.152 -20.707 1.00 65.62 188 GLU A O 1
ATOM 1514 N N . GLY A 1 189 ? 24.319 -3.743 -19.473 1.00 63.62 189 GLY A N 1
ATOM 1515 C CA . GLY A 1 189 ? 25.581 -3.038 -19.289 1.00 63.62 189 GLY A CA 1
ATOM 1516 C C . GLY A 1 189 ? 26.775 -3.891 -19.717 1.00 63.62 189 GLY A C 1
ATOM 1517 O O . GLY A 1 189 ? 26.666 -5.112 -19.859 1.00 63.62 189 GLY A O 1
ATOM 1518 N N . PRO A 1 190 ? 27.945 -3.274 -19.944 1.00 63.62 190 PRO A N 1
ATOM 1519 C CA . PRO A 1 190 ? 29.157 -4.022 -20.230 1.00 63.62 190 PRO A CA 1
ATOM 1520 C C . PRO A 1 190 ? 29.536 -4.907 -19.034 1.00 63.62 190 PRO A C 1
ATOM 1522 O O . PRO A 1 190 ? 29.559 -4.457 -17.885 1.00 63.62 190 PRO A O 1
ATOM 1525 N N . CYS A 1 191 ? 29.889 -6.163 -19.325 1.00 62.22 191 CYS A N 1
ATOM 1526 C CA . CYS A 1 191 ? 30.439 -7.120 -18.366 1.00 62.22 191 CYS A CA 1
ATOM 1527 C C . CYS A 1 191 ? 31.502 -6.463 -17.467 1.00 62.22 191 CYS A C 1
ATOM 1529 O O . CYS A 1 191 ? 32.570 -6.082 -17.945 1.00 62.22 191 CYS A O 1
ATOM 1531 N N . GLY A 1 192 ? 31.228 -6.360 -16.163 1.00 64.56 192 GLY A N 1
ATOM 1532 C CA . GLY A 1 192 ? 32.168 -5.813 -15.178 1.00 64.56 192 GLY A CA 1
ATOM 1533 C C . GLY A 1 192 ? 31.938 -4.352 -14.779 1.00 64.56 192 GLY A C 1
ATOM 1534 O O . GLY A 1 192 ? 32.667 -3.865 -13.910 1.00 64.56 192 GLY A O 1
ATOM 1535 N N . ARG A 1 193 ? 30.925 -3.662 -15.328 1.00 70.62 193 ARG A N 1
ATOM 1536 C CA . ARG A 1 193 ? 30.453 -2.399 -14.741 1.00 70.62 193 ARG A CA 1
ATOM 1537 C C . ARG A 1 193 ? 29.942 -2.674 -13.327 1.00 70.62 193 ARG A C 1
ATOM 1539 O O . ARG A 1 193 ? 29.104 -3.547 -13.113 1.00 70.62 193 ARG A O 1
ATOM 1546 N N . LYS A 1 194 ? 30.479 -1.939 -12.355 1.00 75.31 194 LYS A N 1
ATOM 1547 C CA . LYS A 1 194 ? 29.982 -1.940 -10.980 1.00 75.31 194 LYS A CA 1
ATOM 1548 C C . LYS A 1 194 ? 28.983 -0.803 -10.859 1.00 75.31 194 LYS A C 1
ATOM 1550 O O . LYS A 1 194 ? 29.378 0.348 -11.007 1.00 75.31 194 LYS A O 1
ATOM 1555 N N . TYR A 1 195 ? 27.727 -1.149 -10.629 1.00 81.62 195 TYR A N 1
ATOM 1556 C CA . TYR A 1 195 ? 26.702 -0.186 -10.257 1.00 81.62 195 TYR A CA 1
ATOM 1557 C C . TYR A 1 195 ? 26.820 0.125 -8.767 1.00 81.62 195 TYR A C 1
ATOM 1559 O O . TYR A 1 195 ? 27.165 -0.760 -7.976 1.00 81.62 195 TYR A O 1
ATOM 1567 N N . GLU A 1 196 ? 26.543 1.368 -8.390 1.00 85.44 196 GLU A N 1
ATOM 1568 C CA . GLU A 1 196 ? 26.530 1.778 -6.985 1.00 85.44 196 GLU A CA 1
ATOM 1569 C C . GLU A 1 196 ? 25.384 1.096 -6.224 1.00 85.44 196 GLU A C 1
ATOM 1571 O O . GLU A 1 196 ? 25.551 0.658 -5.082 1.00 85.44 196 GLU A O 1
ATOM 1576 N N . PHE A 1 197 ? 24.239 0.924 -6.888 1.00 83.94 197 PHE A N 1
ATOM 1577 C CA . PHE A 1 197 ? 23.047 0.324 -6.305 1.00 83.94 197 PHE A CA 1
ATOM 1578 C C . PHE A 1 197 ? 22.593 -0.913 -7.077 1.00 83.94 197 PHE A C 1
ATOM 1580 O O . PHE A 1 197 ? 22.525 -0.938 -8.302 1.00 83.94 197 PHE A O 1
ATOM 1587 N N . GLU A 1 198 ? 22.205 -1.941 -6.326 1.00 75.25 198 GLU A N 1
ATOM 1588 C CA . GLU A 1 198 ? 21.677 -3.200 -6.865 1.00 75.25 198 GLU A CA 1
ATOM 1589 C C . GLU A 1 198 ? 20.308 -3.025 -7.542 1.00 75.25 198 GLU A C 1
ATOM 1591 O O . GLU A 1 198 ? 19.983 -3.724 -8.496 1.00 75.25 198 GLU A O 1
ATOM 1596 N N . ASN A 1 199 ? 19.482 -2.104 -7.042 1.00 69.81 199 ASN A N 1
ATOM 1597 C CA . ASN A 1 199 ? 18.129 -1.883 -7.542 1.00 69.81 199 ASN A CA 1
ATOM 1598 C C . ASN A 1 199 ? 17.704 -0.413 -7.416 1.00 69.81 199 ASN A C 1
ATOM 1600 O O . ASN A 1 199 ? 18.333 0.381 -6.706 1.00 69.81 199 ASN A O 1
ATOM 1604 N N . ARG A 1 200 ? 16.610 -0.051 -8.100 1.00 75.69 200 ARG A N 1
ATOM 1605 C CA . ARG A 1 200 ? 16.110 1.331 -8.154 1.00 75.69 200 ARG A CA 1
ATOM 1606 C C . ARG A 1 200 ? 15.638 1.817 -6.796 1.00 75.69 200 ARG A C 1
ATOM 1608 O O . ARG A 1 200 ? 15.814 2.988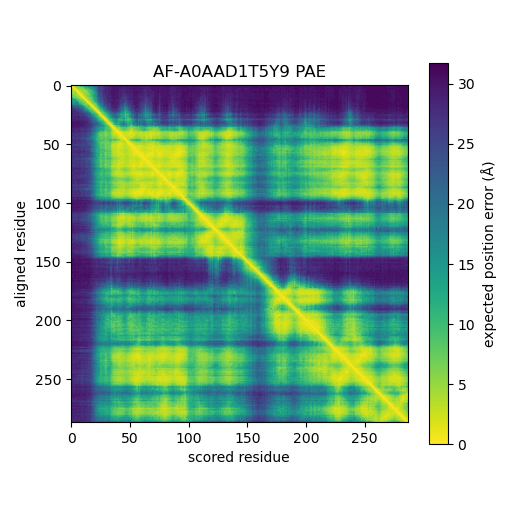 -6.494 1.00 75.69 200 ARG A O 1
ATOM 1615 N N . ASN A 1 201 ? 15.084 0.932 -5.970 1.00 70.69 201 ASN A N 1
ATOM 1616 C CA . ASN A 1 201 ? 14.641 1.292 -4.627 1.00 70.69 201 ASN A CA 1
ATOM 1617 C C . ASN A 1 201 ? 15.807 1.778 -3.762 1.00 70.69 201 ASN A C 1
ATOM 1619 O O . ASN A 1 201 ? 15.729 2.873 -3.219 1.00 70.69 201 ASN A O 1
ATOM 1623 N N . LYS A 1 202 ? 16.910 1.022 -3.707 1.00 78.25 202 LYS A N 1
ATOM 1624 C CA . LYS A 1 202 ? 18.128 1.424 -2.987 1.00 78.25 202 LYS A CA 1
ATOM 1625 C C . LYS A 1 202 ? 18.698 2.733 -3.530 1.00 78.25 202 LYS A C 1
ATOM 1627 O O . LYS A 1 202 ? 19.054 3.599 -2.739 1.00 78.25 202 LYS A O 1
ATOM 1632 N N . CYS A 1 203 ? 18.718 2.895 -4.854 1.00 82.75 203 CYS A N 1
ATOM 1633 C CA . CYS A 1 203 ? 19.145 4.144 -5.478 1.00 82.75 203 CYS A CA 1
ATOM 1634 C C . CYS A 1 203 ? 18.262 5.323 -5.045 1.00 82.75 203 CYS A C 1
ATOM 1636 O O . CYS A 1 203 ? 18.772 6.337 -4.582 1.00 82.75 203 CYS A O 1
ATOM 1638 N N . ASN A 1 204 ? 16.937 5.192 -5.154 1.00 75.56 204 ASN A N 1
ATOM 1639 C CA . ASN A 1 204 ? 15.999 6.259 -4.807 1.00 75.56 204 ASN A CA 1
ATOM 1640 C C . ASN A 1 204 ? 16.099 6.625 -3.323 1.00 75.56 204 ASN A C 1
ATOM 1642 O O . ASN A 1 204 ? 16.063 7.805 -2.991 1.00 75.56 204 ASN A O 1
ATOM 1646 N N . THR A 1 205 ? 16.258 5.639 -2.434 1.00 77.19 205 THR A N 1
ATOM 1647 C CA . THR A 1 205 ? 16.492 5.888 -1.006 1.00 77.19 205 THR A CA 1
ATOM 1648 C C . THR A 1 205 ? 17.759 6.713 -0.794 1.00 77.19 205 THR A C 1
ATOM 1650 O O . THR A 1 205 ? 17.694 7.746 -0.134 1.00 77.19 205 THR A O 1
ATOM 1653 N N . ALA A 1 206 ? 18.877 6.326 -1.411 1.00 82.06 206 ALA A N 1
ATOM 1654 C CA . ALA A 1 206 ? 20.134 7.064 -1.298 1.00 82.06 206 ALA A CA 1
ATOM 1655 C C . ALA A 1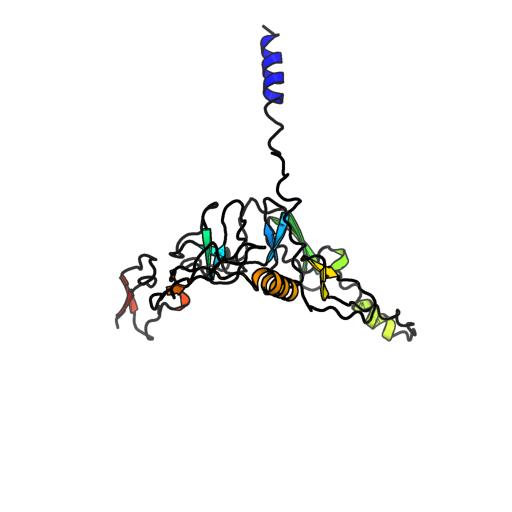 206 ? 20.058 8.472 -1.917 1.00 82.06 206 ALA A C 1
ATOM 1657 O O . ALA A 1 206 ? 20.622 9.425 -1.381 1.00 82.06 206 ALA A O 1
ATOM 1658 N N . LEU A 1 207 ? 19.323 8.632 -3.020 1.00 82.25 207 LEU A N 1
ATOM 1659 C CA . LEU A 1 207 ? 19.076 9.929 -3.645 1.00 82.25 207 LEU A CA 1
ATOM 1660 C C . LEU A 1 207 ? 18.281 10.856 -2.718 1.00 82.25 207 LEU A C 1
ATOM 1662 O O . LEU A 1 207 ? 18.658 12.014 -2.545 1.00 82.25 207 LEU A O 1
ATOM 1666 N N . VAL A 1 208 ? 17.219 10.347 -2.089 1.00 77.31 208 VAL A N 1
ATOM 1667 C CA . VAL A 1 208 ? 16.440 11.101 -1.098 1.00 77.31 208 VAL A CA 1
ATOM 1668 C C . VAL A 1 208 ? 17.313 11.462 0.100 1.00 77.31 208 VAL A C 1
ATOM 1670 O O . VAL A 1 208 ? 17.327 12.619 0.496 1.00 77.31 208 VAL A O 1
ATOM 1673 N N . GLU A 1 209 ? 18.104 10.531 0.639 1.00 81.25 209 GLU A N 1
ATOM 1674 C CA . GLU A 1 209 ? 19.038 10.819 1.738 1.00 81.25 209 GLU A CA 1
ATOM 1675 C C . GLU A 1 209 ? 20.037 11.927 1.375 1.00 81.25 209 GLU A C 1
ATOM 1677 O O . GLU A 1 209 ? 20.287 12.829 2.176 1.00 81.25 209 GLU A O 1
ATOM 1682 N N . LYS A 1 210 ? 20.560 11.914 0.143 1.00 82.75 210 LYS A N 1
ATOM 1683 C CA . LYS A 1 210 ? 21.464 12.949 -0.366 1.00 82.75 210 LYS A CA 1
ATOM 1684 C C . LYS A 1 210 ? 20.771 14.314 -0.448 1.00 82.75 210 LYS A C 1
ATOM 1686 O O . LYS A 1 210 ? 21.301 15.289 0.088 1.00 82.75 210 LYS A O 1
ATOM 1691 N N . ILE A 1 211 ? 19.596 14.387 -1.082 1.00 81.19 211 ILE A N 1
ATOM 1692 C CA . ILE A 1 211 ? 18.836 15.637 -1.279 1.00 81.19 211 ILE A CA 1
ATOM 1693 C C . ILE A 1 211 ? 18.338 16.197 0.062 1.00 81.19 211 ILE A C 1
ATOM 1695 O O . ILE A 1 211 ? 18.389 17.403 0.299 1.00 81.19 211 ILE A O 1
ATOM 1699 N N . CYS A 1 212 ? 17.898 15.322 0.962 1.00 83.19 212 CYS A N 1
ATOM 1700 C CA . CYS A 1 212 ? 17.245 15.684 2.216 1.00 83.19 212 CYS A CA 1
ATOM 1701 C C . CYS A 1 212 ? 18.198 15.790 3.409 1.00 83.19 212 CYS A C 1
ATOM 1703 O O . CYS A 1 212 ? 17.753 16.094 4.512 1.00 83.19 212 CYS A O 1
ATOM 1705 N N . SER A 1 213 ? 19.503 15.595 3.200 1.00 81.38 213 SER A N 1
ATOM 1706 C CA . SER A 1 213 ? 20.535 15.628 4.248 1.00 81.38 213 SER A CA 1
ATOM 1707 C C . SER A 1 213 ? 20.543 16.907 5.098 1.00 81.38 213 SER A C 1
ATOM 1709 O O . SER A 1 213 ? 20.890 16.852 6.275 1.00 81.38 213 SER A O 1
ATOM 1711 N N . ASN A 1 214 ? 20.116 18.043 4.534 1.00 82.62 214 ASN A N 1
ATOM 1712 C CA . ASN A 1 214 ? 20.044 19.338 5.222 1.00 82.62 214 ASN A CA 1
ATOM 1713 C C . ASN A 1 214 ? 18.608 19.782 5.559 1.00 82.62 214 ASN A C 1
ATOM 1715 O O . ASN A 1 214 ? 18.392 20.945 5.906 1.00 82.62 214 ASN A O 1
ATOM 1719 N N . VAL A 1 215 ? 17.619 18.893 5.434 1.00 84.62 215 VAL A N 1
ATOM 1720 C CA . VAL A 1 215 ? 16.213 19.209 5.705 1.00 84.62 215 VAL A CA 1
ATOM 1721 C C . VAL A 1 215 ? 15.805 18.642 7.058 1.00 84.62 215 VAL A C 1
ATOM 1723 O O . VAL A 1 215 ? 15.786 17.432 7.266 1.00 84.62 215 VAL A O 1
ATOM 1726 N N . THR A 1 216 ? 15.418 19.525 7.977 1.00 82.19 216 THR A N 1
ATOM 1727 C CA . THR A 1 216 ? 14.816 19.130 9.253 1.00 82.19 216 THR A CA 1
ATOM 1728 C C . THR A 1 216 ? 13.301 19.124 9.108 1.00 82.19 216 THR A C 1
ATOM 1730 O O . THR A 1 216 ? 12.689 20.174 8.910 1.00 82.19 216 THR A O 1
ATOM 1733 N N . CYS A 1 217 ? 12.689 17.947 9.207 1.00 82.94 217 CYS A N 1
ATOM 1734 C CA . CYS A 1 217 ? 11.237 17.824 9.159 1.00 82.94 217 CYS A CA 1
ATOM 1735 C C . CYS A 1 217 ? 10.576 18.236 10.481 1.00 82.94 217 CYS A C 1
ATOM 1737 O O . CYS A 1 217 ? 11.213 18.144 11.535 1.00 82.94 217 CYS A O 1
ATOM 1739 N N . PRO A 1 218 ? 9.300 18.667 10.451 1.00 82.31 218 PRO A N 1
ATOM 1740 C CA . PRO A 1 218 ? 8.541 18.936 11.665 1.00 82.31 218 PRO A CA 1
ATOM 1741 C C . PRO A 1 218 ? 8.523 17.703 12.571 1.00 82.31 218 PRO A C 1
ATOM 1743 O O . PRO A 1 218 ? 8.337 16.581 12.094 1.00 82.31 218 PRO A O 1
ATOM 1746 N N . GLU A 1 219 ? 8.702 17.908 13.875 1.00 71.75 219 GLU A N 1
ATOM 1747 C CA . GLU A 1 219 ? 8.605 16.824 14.847 1.00 71.75 219 GLU A CA 1
ATOM 1748 C C . GLU A 1 219 ? 7.156 16.324 14.893 1.00 71.75 219 GLU A C 1
ATOM 1750 O O . GLU A 1 219 ? 6.241 17.031 15.314 1.00 71.75 219 GLU A O 1
ATOM 1755 N N . VAL A 1 220 ? 6.936 15.105 14.401 1.00 70.56 220 VAL A N 1
ATOM 1756 C CA . VAL A 1 220 ? 5.641 14.431 14.495 1.00 70.56 220 VAL A CA 1
ATOM 1757 C C . VAL A 1 220 ? 5.606 13.723 15.844 1.00 70.56 220 VAL A C 1
ATOM 1759 O O . VAL A 1 220 ? 6.392 12.804 16.080 1.00 70.56 220 VAL A O 1
ATOM 1762 N N . GLU A 1 221 ? 4.712 14.149 16.740 1.00 70.06 221 GLU A N 1
ATOM 1763 C CA . GLU A 1 221 ? 4.525 13.484 18.032 1.00 70.06 221 GLU A CA 1
ATOM 1764 C C . GLU A 1 221 ? 4.296 11.977 17.843 1.00 70.06 221 GLU A C 1
ATOM 1766 O O . GLU A 1 221 ? 3.560 11.539 16.953 1.00 70.06 221 GLU A O 1
ATOM 1771 N N . GLN A 1 222 ? 4.917 11.162 18.701 1.00 73.00 222 GLN A N 1
ATOM 1772 C CA . GLN A 1 222 ? 4.750 9.712 18.647 1.00 73.00 222 GLN A CA 1
ATOM 1773 C C . GLN A 1 222 ? 3.292 9.328 18.923 1.00 73.00 222 GLN A C 1
ATOM 1775 O O . GLN A 1 222 ? 2.831 9.318 20.068 1.00 73.00 222 GLN A O 1
ATOM 1780 N N . LEU A 1 223 ? 2.577 8.954 17.863 1.00 86.75 223 LEU A N 1
ATOM 1781 C CA . LEU A 1 223 ? 1.187 8.536 17.947 1.00 86.75 223 LEU A CA 1
ATOM 1782 C C . LEU A 1 223 ? 1.061 7.187 18.672 1.00 86.75 223 LEU A C 1
ATOM 1784 O O . LEU A 1 223 ? 1.447 6.136 18.156 1.00 86.75 223 LEU A O 1
ATOM 1788 N N . LYS A 1 224 ? 0.468 7.200 19.869 1.00 91.56 224 LYS A N 1
ATOM 1789 C CA . LYS A 1 224 ? 0.162 5.985 20.639 1.00 91.56 224 LYS A CA 1
ATOM 1790 C C . LYS A 1 224 ? -1.233 5.473 20.294 1.00 91.56 224 LYS A C 1
ATOM 1792 O O . LYS A 1 224 ? -2.231 6.039 20.732 1.00 91.56 224 LYS A O 1
ATOM 1797 N N . CYS A 1 225 ? -1.299 4.377 19.540 1.00 92.31 225 CYS A N 1
ATOM 1798 C CA . CYS A 1 225 ? -2.572 3.759 19.179 1.00 92.31 225 CYS A CA 1
ATOM 1799 C C . CYS A 1 225 ? -3.101 2.789 20.248 1.00 92.31 225 CYS A C 1
ATOM 1801 O O . CYS A 1 225 ? -2.310 2.139 20.937 1.00 92.31 225 CYS A O 1
ATOM 1803 N N . PRO A 1 226 ? -4.435 2.637 20.355 1.00 93.31 226 PRO A N 1
ATOM 1804 C CA . PRO A 1 226 ? -5.056 1.621 21.200 1.00 93.31 226 PRO A CA 1
ATOM 1805 C C . PRO A 1 226 ? -4.612 0.191 20.860 1.00 93.31 226 PRO A C 1
ATOM 1807 O O . PRO A 1 226 ? -4.127 -0.089 19.762 1.00 93.31 226 PRO A O 1
ATOM 1810 N N . ALA A 1 227 ? -4.815 -0.740 21.796 1.00 90.00 227 ALA A N 1
ATOM 1811 C CA . ALA A 1 227 ? -4.297 -2.107 21.698 1.00 90.00 227 ALA A CA 1
ATOM 1812 C C . ALA A 1 227 ? -4.762 -2.863 20.440 1.00 90.00 227 ALA A C 1
ATOM 1814 O O . ALA A 1 227 ? -3.962 -3.571 19.830 1.00 90.00 227 ALA A O 1
ATOM 1815 N N . ASP A 1 228 ? -6.017 -2.681 20.032 1.00 89.38 228 ASP A N 1
ATOM 1816 C CA . ASP A 1 228 ? -6.656 -3.291 18.855 1.00 89.38 228 ASP A CA 1
ATOM 1817 C C . ASP A 1 228 ? -6.386 -2.544 17.534 1.00 89.38 228 ASP A C 1
ATOM 1819 O O . ASP A 1 228 ? -6.872 -2.923 16.468 1.00 89.38 228 ASP A O 1
ATOM 1823 N N . SER A 1 229 ? -5.592 -1.480 17.608 1.00 93.06 229 SER A N 1
ATOM 1824 C CA . SER A 1 229 ? -5.302 -0.565 16.514 1.00 93.06 229 SER A CA 1
ATOM 1825 C C . SER A 1 229 ? -3.808 -0.570 16.188 1.00 93.06 229 SER A C 1
ATOM 1827 O O . SER A 1 229 ? -2.988 -1.201 16.867 1.00 93.06 229 SER A O 1
ATOM 1829 N N . VAL A 1 230 ? -3.439 0.099 15.104 1.00 93.69 230 VAL A N 1
ATOM 1830 C CA . VAL A 1 230 ? -2.052 0.271 14.658 1.00 93.69 230 VAL A CA 1
ATOM 1831 C C . VAL A 1 230 ? -1.900 1.634 13.989 1.00 93.69 230 VAL A C 1
ATOM 1833 O O . VAL A 1 230 ? -2.857 2.137 13.406 1.00 93.69 230 VAL A O 1
ATOM 1836 N N . ALA A 1 231 ? -0.722 2.244 14.105 1.00 93.75 231 ALA A N 1
ATOM 1837 C CA . ALA A 1 231 ? -0.415 3.476 13.391 1.00 93.75 231 ALA A CA 1
ATOM 1838 C C . ALA A 1 231 ? -0.159 3.163 11.910 1.00 93.75 231 ALA A C 1
ATOM 1840 O O . ALA A 1 231 ? 0.579 2.225 11.598 1.00 93.75 231 ALA A O 1
ATOM 1841 N N . SER A 1 232 ? -0.759 3.938 11.007 1.00 93.19 232 SER A N 1
ATOM 1842 C CA . SER A 1 232 ? -0.373 3.934 9.598 1.00 93.19 232 SER A CA 1
ATOM 1843 C C . SER A 1 232 ? 1.058 4.436 9.436 1.00 93.19 232 SER A C 1
ATOM 1845 O O . SER A 1 232 ? 1.581 5.181 10.273 1.00 93.19 232 SER A O 1
ATOM 1847 N N . LYS A 1 233 ? 1.710 4.031 8.349 1.00 91.12 233 LYS A N 1
ATOM 1848 C CA . LYS A 1 233 ? 2.985 4.623 7.964 1.00 91.12 233 LYS A CA 1
ATOM 1849 C C . LYS A 1 233 ? 2.738 6.054 7.474 1.00 91.12 233 LYS A C 1
ATOM 1851 O O . LYS A 1 233 ? 1.742 6.284 6.786 1.00 91.12 233 LYS A O 1
ATOM 1856 N N . PRO A 1 234 ? 3.620 7.006 7.804 1.00 89.62 234 PRO A N 1
ATOM 1857 C CA . PRO A 1 234 ? 3.564 8.314 7.176 1.00 89.62 234 PRO A CA 1
ATOM 1858 C C . PRO A 1 234 ? 3.881 8.170 5.681 1.00 89.62 234 PRO A C 1
ATOM 1860 O O . PRO A 1 234 ? 4.576 7.233 5.275 1.00 89.62 234 PRO A O 1
ATOM 1863 N N . HIS A 1 235 ? 3.381 9.090 4.861 1.00 87.69 235 HIS A N 1
ATOM 1864 C CA . HIS A 1 235 ? 3.701 9.125 3.437 1.00 87.69 235 HIS A CA 1
ATOM 1865 C C . HIS A 1 235 ? 4.377 10.440 3.065 1.00 87.69 235 HIS A C 1
ATOM 1867 O O . HIS A 1 235 ? 3.874 11.525 3.363 1.00 87.69 235 HIS A O 1
ATOM 1873 N N . THR A 1 236 ? 5.510 10.292 2.386 1.00 83.62 236 THR A N 1
ATOM 1874 C CA . THR A 1 236 ? 6.275 11.370 1.770 1.00 83.62 236 THR A CA 1
ATOM 1875 C C . THR A 1 236 ? 6.166 11.208 0.255 1.00 83.62 236 THR A C 1
ATOM 1877 O O . THR A 1 236 ? 6.540 10.143 -0.256 1.00 83.62 236 THR A O 1
ATOM 1880 N N . PRO A 1 237 ? 5.642 12.212 -0.466 1.00 78.56 237 PRO A N 1
ATOM 1881 C CA . PRO A 1 237 ? 5.603 12.195 -1.919 1.00 78.56 237 PRO A CA 1
ATOM 1882 C C . PRO A 1 237 ? 7.010 12.066 -2.525 1.00 78.56 237 PRO A C 1
ATOM 1884 O O . PRO A 1 237 ? 7.991 12.501 -1.916 1.00 78.56 237 PRO A O 1
ATOM 1887 N N . PRO A 1 238 ? 7.148 11.488 -3.730 1.00 71.75 238 PRO A N 1
ATOM 1888 C CA . PRO A 1 238 ? 8.433 11.437 -4.421 1.00 71.75 238 PRO A CA 1
ATOM 1889 C C . PRO A 1 238 ? 9.039 12.837 -4.593 1.00 71.75 238 PRO A C 1
ATOM 1891 O O . PRO A 1 238 ? 8.360 13.756 -5.039 1.00 71.75 238 PRO A O 1
ATOM 1894 N N . GLY A 1 239 ? 10.325 12.989 -4.272 1.00 68.94 239 GLY A N 1
ATOM 1895 C CA . GLY A 1 239 ? 11.040 14.267 -4.385 1.00 68.94 239 GLY A CA 1
ATOM 1896 C C . GLY A 1 239 ? 10.854 15.219 -3.199 1.00 68.94 239 GLY A C 1
ATOM 1897 O O . GLY A 1 239 ? 11.554 16.225 -3.126 1.00 68.94 239 GLY A O 1
ATOM 1898 N N . GLU A 1 240 ? 9.977 14.895 -2.248 1.00 76.25 240 GLU A N 1
ATOM 1899 C CA . GLU A 1 240 ? 9.867 15.616 -0.983 1.00 76.25 240 GLU A CA 1
ATOM 1900 C C . GLU A 1 240 ? 10.665 14.926 0.127 1.00 76.25 240 GLU A C 1
ATOM 1902 O O . GLU A 1 240 ? 10.909 13.719 0.104 1.00 76.25 240 GLU A O 1
ATOM 1907 N N . CYS A 1 241 ? 11.074 15.709 1.123 1.00 83.06 241 CYS A N 1
ATOM 1908 C CA . CYS A 1 241 ? 11.870 15.217 2.247 1.00 83.06 241 CYS A CA 1
ATOM 1909 C C . CYS A 1 241 ? 11.037 14.884 3.480 1.00 83.06 241 CYS A C 1
ATOM 1911 O O . CYS A 1 241 ? 11.449 14.070 4.304 1.00 83.06 241 CYS A O 1
ATOM 1913 N N . CYS A 1 242 ? 9.869 15.511 3.616 1.00 85.69 242 CYS A N 1
ATOM 1914 C CA . CYS A 1 242 ? 9.064 15.436 4.824 1.00 85.69 242 CYS A CA 1
ATOM 1915 C C . CYS A 1 242 ? 7.688 14.848 4.535 1.00 85.69 242 CYS A C 1
ATOM 1917 O O . CYS A 1 242 ? 7.115 15.123 3.483 1.00 85.69 242 CYS A O 1
ATOM 1919 N N . PRO A 1 243 ? 7.140 14.053 5.465 1.00 86.38 243 PRO A N 1
ATOM 1920 C CA . PRO A 1 243 ? 5.843 13.439 5.263 1.00 86.38 243 PRO A CA 1
ATOM 1921 C C . PRO A 1 243 ? 4.749 14.504 5.229 1.00 86.38 243 PRO A C 1
ATOM 1923 O O . PRO A 1 243 ? 4.590 15.277 6.173 1.00 86.38 243 PRO A O 1
ATOM 1926 N N . THR A 1 244 ? 3.971 14.512 4.152 1.00 87.50 244 THR A N 1
ATOM 1927 C CA . THR A 1 244 ? 2.787 15.372 4.014 1.00 87.50 244 THR A CA 1
ATOM 1928 C C . THR A 1 244 ? 1.549 14.712 4.598 1.00 87.50 244 THR A C 1
ATOM 1930 O O . THR A 1 244 ? 0.653 15.394 5.092 1.00 87.50 244 THR A O 1
ATOM 1933 N N . ILE A 1 245 ? 1.517 13.377 4.600 1.00 88.50 245 ILE A N 1
ATOM 1934 C CA . ILE A 1 245 ? 0.471 12.590 5.246 1.00 88.50 245 ILE A CA 1
ATOM 1935 C C . ILE A 1 245 ? 1.059 12.008 6.537 1.00 88.50 245 ILE A C 1
ATOM 1937 O O . ILE A 1 245 ? 1.902 11.103 6.469 1.00 88.50 245 ILE A O 1
ATOM 1941 N N . PRO A 1 246 ? 0.646 12.505 7.717 1.00 88.94 246 PRO A N 1
ATOM 1942 C CA . PRO A 1 246 ? 1.118 11.978 8.989 1.00 88.94 246 PRO A CA 1
ATOM 1943 C C . PRO A 1 246 ? 0.530 10.591 9.266 1.00 88.94 246 PRO A C 1
ATOM 1945 O O . PRO A 1 246 ? -0.458 10.171 8.664 1.00 88.94 246 PRO A O 1
ATOM 1948 N N . SER A 1 247 ? 1.115 9.886 10.230 1.00 90.62 247 SER A N 1
ATOM 1949 C CA . SER A 1 247 ? 0.540 8.653 10.768 1.00 90.62 247 SER A CA 1
ATOM 1950 C C . SER A 1 247 ? -0.780 8.913 11.499 1.00 90.62 247 SER A C 1
ATOM 1952 O O . SER A 1 247 ? -0.930 9.903 12.211 1.00 90.62 247 SER A O 1
ATOM 1954 N N . PHE A 1 248 ? -1.717 7.975 11.390 1.00 90.00 248 PHE A N 1
ATOM 1955 C CA . PHE A 1 248 ? -2.986 7.964 12.120 1.00 90.00 248 PHE A CA 1
ATOM 1956 C C . PHE A 1 248 ? -3.340 6.542 12.556 1.00 90.00 248 PHE A C 1
ATOM 1958 O O . PHE A 1 248 ? -2.889 5.557 11.971 1.00 90.00 248 PHE A O 1
ATOM 1965 N N . CYS A 1 249 ? -4.135 6.411 13.618 1.00 93.19 249 CYS A N 1
ATOM 1966 C CA . CYS A 1 249 ? -4.528 5.099 14.112 1.00 93.19 249 CYS A CA 1
ATOM 1967 C C . CYS A 1 249 ? -5.611 4.496 13.225 1.00 93.19 249 CYS A C 1
ATOM 1969 O O . CYS A 1 249 ? -6.583 5.151 12.856 1.00 93.19 249 CYS A O 1
ATOM 1971 N N . THR A 1 250 ? -5.462 3.211 12.934 1.00 93.00 250 THR A N 1
ATOM 1972 C CA . THR A 1 250 ? -6.424 2.437 12.163 1.00 93.00 250 THR A CA 1
ATOM 1973 C C . THR A 1 250 ? -6.666 1.078 12.802 1.00 93.00 250 THR A C 1
ATOM 1975 O O . THR A 1 250 ? -5.806 0.553 13.516 1.00 93.00 250 THR A O 1
ATOM 1978 N N . CYS A 1 251 ? -7.838 0.498 12.555 1.00 91.88 251 CYS A N 1
ATOM 1979 C CA . CYS A 1 251 ? -8.182 -0.804 13.103 1.00 91.88 251 CYS A CA 1
ATOM 1980 C C . CYS A 1 251 ? -7.317 -1.939 12.556 1.00 91.88 251 CYS A C 1
ATOM 1982 O O . CYS A 1 251 ? -7.097 -2.050 11.348 1.00 91.88 251 CYS A O 1
ATOM 1984 N N . ASN A 1 252 ? -6.879 -2.823 13.459 1.00 90.81 252 ASN A N 1
ATOM 1985 C CA . ASN A 1 252 ? -6.142 -4.032 13.123 1.00 90.81 252 ASN A CA 1
ATOM 1986 C C . ASN A 1 252 ? -6.921 -5.280 13.552 1.00 90.81 252 ASN A C 1
ATOM 1988 O O . ASN A 1 252 ? -6.748 -5.813 14.649 1.00 90.81 252 ASN A O 1
ATOM 1992 N N . PHE A 1 253 ? -7.734 -5.801 12.635 1.00 85.06 253 PHE A N 1
ATOM 1993 C CA . PHE A 1 253 ? -8.600 -6.949 12.905 1.00 85.06 253 PHE A CA 1
ATOM 1994 C C . PHE A 1 253 ? -7.851 -8.252 13.205 1.00 85.06 253 PHE A C 1
ATOM 1996 O O . PHE A 1 253 ? -8.419 -9.141 13.836 1.00 85.06 253 PHE A O 1
ATOM 2003 N N . LYS A 1 254 ? -6.561 -8.366 12.843 1.00 84.06 254 LYS A N 1
ATOM 2004 C CA . LYS A 1 254 ? -5.737 -9.528 13.225 1.00 84.06 254 LYS A CA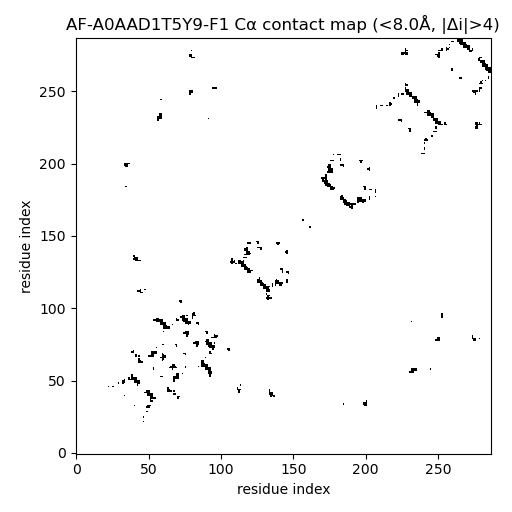 1
ATOM 2005 C C . LYS A 1 254 ? -5.526 -9.618 14.739 1.00 84.06 254 LYS A C 1
ATOM 2007 O O . LYS A 1 254 ? -5.227 -10.694 15.244 1.00 84.06 254 LYS A O 1
ATOM 2012 N N . LYS A 1 255 ? -5.685 -8.506 15.465 1.00 85.56 255 LYS A N 1
ATOM 2013 C CA . LYS A 1 255 ? -5.591 -8.470 16.930 1.00 85.56 255 LYS A CA 1
ATOM 2014 C C . LYS A 1 255 ? -6.893 -8.872 17.632 1.00 85.56 255 LYS A C 1
ATOM 2016 O O . LYS A 1 255 ? -6.897 -9.028 18.851 1.00 85.56 255 LYS A O 1
ATOM 2021 N N . CYS A 1 256 ? -7.991 -9.054 16.897 1.00 83.94 256 CYS A N 1
ATOM 2022 C CA . CYS A 1 256 ? -9.270 -9.434 17.481 1.00 83.94 256 CYS A CA 1
ATOM 2023 C C . CYS A 1 256 ? -9.304 -10.923 17.837 1.00 83.94 256 CYS A C 1
ATOM 2025 O O . CYS A 1 256 ? -9.226 -11.791 16.967 1.00 83.94 256 CYS A O 1
ATOM 2027 N N . ASN A 1 257 ? -9.474 -11.233 19.126 1.00 77.56 257 ASN A N 1
ATOM 2028 C CA . ASN A 1 257 ? -9.677 -12.608 19.571 1.00 77.56 257 ASN A CA 1
ATOM 2029 C C . ASN A 1 257 ? -11.146 -13.012 19.407 1.00 77.56 257 ASN A C 1
ATOM 2031 O O . ASN A 1 257 ? -11.996 -12.723 20.246 1.00 77.56 257 ASN A O 1
ATOM 2035 N N . ASN A 1 258 ? -11.424 -13.726 18.321 1.00 72.38 258 ASN A N 1
ATOM 2036 C CA . ASN A 1 258 ? -12.771 -14.152 17.957 1.00 72.38 258 ASN A CA 1
ATOM 2037 C C . ASN A 1 258 ? -13.067 -15.614 18.333 1.00 72.38 258 ASN A C 1
ATOM 2039 O O . ASN A 1 258 ? -14.079 -16.163 17.887 1.00 72.38 258 ASN A O 1
ATOM 2043 N N . THR A 1 259 ? -12.224 -16.256 19.139 1.00 78.94 259 THR A N 1
ATOM 2044 C CA . THR A 1 259 ? -12.312 -17.693 19.435 1.00 78.94 259 THR A CA 1
ATOM 2045 C C . THR A 1 259 ? -12.797 -17.973 20.852 1.00 78.94 259 THR A C 1
ATOM 2047 O O . THR A 1 259 ? -12.204 -17.523 21.828 1.00 78.94 259 THR A O 1
ATOM 2050 N N . CYS A 1 260 ? -13.854 -18.780 20.966 1.00 81.81 260 CYS A N 1
ATOM 2051 C CA . CYS A 1 260 ? -14.257 -19.386 22.232 1.00 81.81 260 CYS A CA 1
ATOM 2052 C C . CYS A 1 260 ? -13.566 -20.749 22.417 1.00 81.81 260 CYS A C 1
ATOM 2054 O O . CYS A 1 260 ? -13.333 -21.454 21.431 1.00 81.81 260 CYS A O 1
ATOM 2056 N N . PRO A 1 26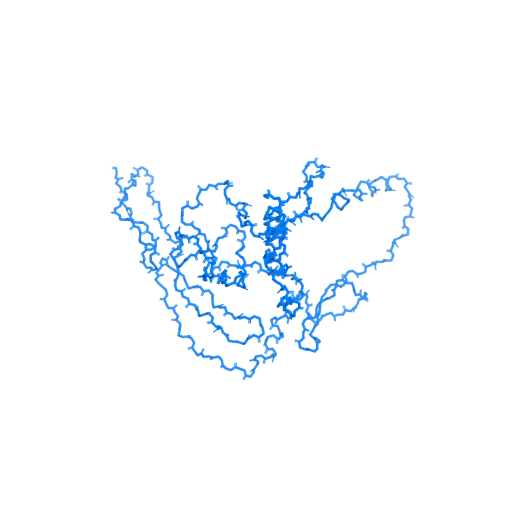1 ? -13.278 -21.165 23.664 1.00 83.31 261 PRO A N 1
ATOM 2057 C CA . PRO A 1 261 ? -12.828 -22.522 23.965 1.00 83.31 261 PRO A CA 1
ATOM 2058 C C . PRO A 1 261 ? -13.770 -23.595 23.398 1.00 83.31 261 PRO A C 1
ATOM 2060 O O . PRO A 1 261 ? -14.975 -23.368 23.250 1.00 83.31 261 PRO A O 1
ATOM 2063 N N . ARG A 1 262 ? -13.232 -24.791 23.116 1.00 80.44 262 ARG A N 1
ATOM 2064 C CA . ARG A 1 262 ? -14.022 -25.921 22.595 1.00 80.44 262 ARG A CA 1
ATOM 2065 C C . ARG A 1 262 ? -15.238 -26.199 23.486 1.00 80.44 262 ARG A C 1
ATOM 2067 O O . ARG A 1 262 ? -15.120 -26.202 24.708 1.00 80.44 262 ARG A O 1
ATOM 2074 N N . ARG A 1 263 ? -16.376 -26.494 22.845 1.00 80.06 263 ARG A N 1
ATOM 2075 C CA . ARG A 1 263 ? -17.684 -26.768 23.474 1.00 80.06 263 ARG A CA 1
ATOM 2076 C C . ARG A 1 263 ? -18.359 -25.571 24.153 1.00 80.06 263 ARG A C 1
ATOM 2078 O O . ARG A 1 263 ? -19.343 -25.780 24.844 1.00 80.06 263 ARG A O 1
ATOM 2085 N N . LYS A 1 264 ? -17.880 -24.340 23.947 1.00 82.31 264 LYS A N 1
ATOM 2086 C CA . LYS A 1 264 ? -18.615 -23.132 24.338 1.00 82.31 264 LYS A CA 1
ATOM 2087 C C . LYS A 1 264 ? -19.301 -22.500 23.136 1.00 82.31 264 LYS A C 1
ATOM 2089 O O . LYS A 1 264 ? -18.689 -22.354 22.076 1.00 82.31 264 LYS A O 1
ATOM 2094 N N . ARG A 1 265 ? -20.554 -22.085 23.304 1.00 83.38 265 ARG A N 1
ATOM 2095 C CA . ARG A 1 265 ? -21.282 -21.302 22.305 1.00 83.38 265 ARG A CA 1
ATOM 2096 C C . ARG A 1 265 ? -20.841 -19.843 22.373 1.00 83.38 265 ARG A C 1
ATOM 2098 O O . ARG A 1 265 ? -20.812 -19.240 23.443 1.00 83.38 265 ARG A O 1
ATOM 2105 N N . LYS A 1 266 ? -20.535 -19.275 21.208 1.00 85.50 266 LYS A N 1
ATOM 2106 C CA . LYS A 1 266 ? -20.186 -17.864 21.032 1.00 85.50 266 LYS A CA 1
ATOM 2107 C C . LYS A 1 266 ? -21.460 -17.040 20.832 1.00 85.50 266 LYS A C 1
ATOM 2109 O O . LYS A 1 266 ? -22.221 -17.315 19.907 1.00 85.50 266 LYS A O 1
ATOM 2114 N N . ILE A 1 267 ? -21.689 -16.044 21.685 1.00 85.56 267 ILE A N 1
ATOM 2115 C CA . ILE A 1 267 ? -22.805 -15.094 21.578 1.00 85.56 267 ILE A CA 1
ATOM 2116 C C . ILE A 1 267 ? -22.228 -13.687 21.460 1.00 85.56 267 ILE A C 1
ATOM 2118 O O . ILE A 1 267 ? -21.396 -13.295 22.273 1.00 85.56 267 ILE A O 1
ATOM 2122 N N . MET A 1 268 ? -22.636 -12.932 20.441 1.00 86.00 268 MET A N 1
ATOM 2123 C CA . MET A 1 268 ? -22.227 -11.535 20.288 1.00 86.00 268 MET A CA 1
ATOM 2124 C C . MET A 1 268 ? -22.945 -10.682 21.333 1.00 86.00 268 MET A C 1
ATOM 2126 O O . MET A 1 268 ? -24.170 -10.693 21.395 1.00 86.00 268 MET A O 1
ATOM 2130 N N . ILE A 1 269 ? -22.174 -9.980 22.163 1.00 87.06 269 ILE A N 1
ATOM 2131 C CA . ILE A 1 269 ? -22.703 -9.059 23.178 1.00 87.06 269 ILE A CA 1
ATOM 2132 C C . ILE A 1 269 ? -22.746 -7.646 22.611 1.00 87.06 269 ILE A C 1
ATOM 2134 O O . ILE A 1 269 ? -23.708 -6.914 22.816 1.00 87.06 269 ILE A O 1
ATOM 2138 N N . GLN A 1 270 ? -21.676 -7.260 21.919 1.00 83.12 270 GLN A N 1
ATOM 2139 C CA . GLN A 1 270 ? -21.514 -5.913 21.405 1.00 83.12 270 GLN A CA 1
ATOM 2140 C C . GLN A 1 270 ? -20.788 -5.974 20.059 1.00 83.12 270 GLN A C 1
ATOM 2142 O O . GLN A 1 270 ? -19.662 -6.487 20.023 1.00 83.12 270 GLN A O 1
ATOM 2147 N N . PRO A 1 271 ? -21.398 -5.466 18.975 1.00 84.50 271 PRO A N 1
ATOM 2148 C CA . PRO A 1 271 ? -20.673 -5.262 17.736 1.00 84.50 271 PRO A CA 1
ATOM 2149 C C . PRO A 1 271 ? -19.643 -4.142 17.927 1.00 84.50 271 PRO A C 1
ATOM 2151 O O . PRO A 1 271 ? -19.877 -3.181 18.666 1.00 84.50 271 PRO A O 1
ATOM 2154 N N . THR A 1 272 ? -18.493 -4.258 17.276 1.00 84.38 272 THR A N 1
ATOM 2155 C CA . THR A 1 272 ? -17.564 -3.119 17.139 1.00 84.38 272 THR A CA 1
ATOM 2156 C C . THR A 1 272 ? -18.209 -1.986 16.331 1.00 84.38 272 THR A C 1
ATOM 2158 O O . THR A 1 272 ? -19.110 -2.212 15.525 1.00 84.38 272 THR A O 1
ATOM 2161 N N . ASN A 1 273 ? -17.745 -0.759 16.571 1.00 83.50 273 ASN A N 1
ATOM 2162 C CA . ASN A 1 273 ? -18.108 0.433 15.802 1.00 83.50 273 ASN A CA 1
ATOM 2163 C C . ASN A 1 273 ? -17.037 0.824 14.763 1.00 83.50 273 ASN A C 1
ATOM 2165 O O . ASN A 1 273 ? -17.080 1.933 14.239 1.00 83.50 273 ASN A O 1
ATOM 2169 N N . GLY A 1 274 ? -16.032 -0.030 14.546 1.00 82.62 274 GLY A N 1
ATOM 2170 C CA . GLY A 1 274 ? -14.932 0.198 13.613 1.00 82.62 274 GLY A CA 1
ATOM 2171 C C . GLY A 1 274 ? -13.989 1.346 13.988 1.00 82.62 274 GLY A C 1
ATOM 2172 O O . GLY A 1 274 ? -13.087 1.656 13.221 1.00 82.62 274 GLY A O 1
ATOM 2173 N N . VAL A 1 275 ? -14.150 2.003 15.139 1.00 89.06 275 VAL A N 1
ATOM 2174 C CA . VAL A 1 275 ? -13.278 3.117 15.541 1.00 89.06 275 VAL A CA 1
ATOM 2175 C C . VAL A 1 275 ? -12.016 2.557 16.206 1.00 89.06 275 VAL A C 1
ATOM 2177 O O . VAL A 1 275 ? -12.140 1.645 17.026 1.00 89.06 275 VAL A O 1
ATOM 2180 N N . PRO A 1 276 ? -10.810 3.092 15.923 1.00 89.69 276 PRO A N 1
ATOM 2181 C CA . PRO A 1 276 ? -9.598 2.721 16.650 1.00 89.69 276 PRO A CA 1
ATOM 2182 C C . PRO A 1 276 ? -9.802 2.747 18.174 1.00 89.69 276 PRO A C 1
ATOM 2184 O O . PRO A 1 276 ? -10.209 3.764 18.732 1.00 89.69 276 PRO A O 1
ATOM 2187 N N . GLY A 1 277 ? -9.539 1.628 18.851 1.00 88.50 277 GLY A N 1
ATOM 2188 C CA . GLY A 1 277 ? -9.840 1.414 20.273 1.00 88.50 277 GLY A CA 1
ATOM 2189 C C . GLY A 1 277 ? -11.108 0.605 20.543 1.00 88.50 277 GLY A C 1
ATOM 2190 O O . GLY A 1 277 ? -11.332 0.183 21.678 1.00 88.50 277 GLY A O 1
ATOM 2191 N N . ASN A 1 278 ? -11.931 0.380 19.521 1.00 90.25 278 ASN A N 1
ATOM 2192 C CA . ASN A 1 278 ? -13.082 -0.508 19.558 1.00 90.25 278 ASN A CA 1
ATOM 2193 C C . ASN A 1 278 ? -13.295 -1.173 18.189 1.00 90.25 278 ASN A C 1
ATOM 2195 O O . ASN A 1 278 ? -14.369 -1.079 17.607 1.00 90.25 278 ASN A O 1
ATOM 2199 N N . CYS A 1 279 ? -12.266 -1.845 17.677 1.00 89.50 279 CYS A N 1
ATOM 2200 C CA . CYS A 1 279 ? -12.211 -2.507 16.370 1.00 89.50 279 CYS A CA 1
ATOM 2201 C C . CYS A 1 279 ? -12.731 -3.952 16.371 1.00 89.50 279 CYS A C 1
ATOM 2203 O O . CYS A 1 279 ? -12.935 -4.545 15.313 1.00 89.50 279 CYS A O 1
ATOM 2205 N N . CYS A 1 280 ? -12.887 -4.552 17.552 1.00 87.44 280 CYS A N 1
ATOM 2206 C CA . CYS A 1 280 ? -13.211 -5.965 17.710 1.00 87.44 280 CYS A CA 1
ATOM 2207 C C . CYS A 1 280 ? -14.601 -6.159 18.304 1.00 87.44 280 CYS A C 1
ATOM 2209 O O . CYS A 1 280 ? -14.970 -5.502 19.276 1.00 87.44 280 CYS A O 1
ATOM 2211 N N . ASP A 1 281 ? -15.347 -7.119 17.763 1.00 86.88 281 ASP A N 1
ATOM 2212 C CA . ASP A 1 281 ? -16.594 -7.561 18.377 1.00 86.88 281 ASP A CA 1
ATOM 2213 C C . ASP A 1 281 ? -16.325 -8.177 19.748 1.00 86.88 281 ASP A C 1
ATOM 2215 O O . ASP A 1 281 ? -15.358 -8.922 19.944 1.00 86.88 281 ASP A O 1
ATOM 2219 N N . LYS A 1 282 ? -17.229 -7.928 20.694 1.00 86.38 282 LYS A N 1
ATOM 2220 C CA . LYS A 1 282 ? -17.174 -8.552 22.015 1.00 86.38 282 LYS A CA 1
ATOM 2221 C C . LYS A 1 282 ? -18.144 -9.715 22.074 1.00 86.38 282 LYS A C 1
ATOM 2223 O O . LYS A 1 282 ? -19.340 -9.574 21.802 1.00 86.38 282 LYS A O 1
ATOM 2228 N N . PHE A 1 283 ? -17.623 -10.862 22.489 1.00 85.38 283 PHE A N 1
ATOM 2229 C CA . PHE A 1 283 ? -18.378 -12.103 22.564 1.00 85.38 283 PHE A CA 1
ATOM 2230 C C . PHE A 1 283 ? -18.385 -12.678 23.974 1.00 85.38 283 PHE A C 1
ATOM 2232 O O . PHE A 1 283 ? -17.390 -12.612 24.692 1.00 85.38 283 PHE A O 1
ATOM 2239 N N . LEU A 1 284 ? -19.503 -13.307 24.328 1.00 86.25 284 LEU A N 1
ATOM 2240 C CA . LEU A 1 284 ? -19.627 -14.167 25.491 1.00 86.25 284 LEU A CA 1
ATOM 2241 C C . LEU A 1 284 ? -19.474 -15.619 25.053 1.00 86.25 284 LEU A C 1
ATOM 2243 O O . LEU A 1 284 ? -20.113 -16.053 24.092 1.00 86.25 284 LEU A O 1
ATOM 2247 N N . CYS A 1 285 ? -18.664 -16.378 25.782 1.00 86.44 285 CYS A N 1
ATOM 2248 C CA . CYS A 1 285 ? -18.543 -17.818 25.592 1.00 86.44 285 CYS A CA 1
ATOM 2249 C C . CYS A 1 285 ? -19.350 -18.531 26.681 1.00 86.44 285 CYS A C 1
ATOM 2251 O O . CYS A 1 285 ? -18.876 -18.665 27.812 1.00 86.44 285 CYS A O 1
ATOM 2253 N N . LEU A 1 286 ? -20.558 -18.980 26.340 1.00 86.31 286 LEU A N 1
ATOM 2254 C CA . LEU A 1 286 ? -21.427 -19.743 27.239 1.00 86.31 286 LEU A CA 1
ATOM 2255 C C . LEU A 1 286 ? -21.187 -21.247 27.095 1.00 86.31 286 LEU A C 1
ATOM 2257 O O . LEU A 1 286 ? -20.752 -21.703 26.040 1.00 86.31 286 LEU A O 1
ATOM 2261 N N . HIS A 1 287 ? -21.438 -21.992 28.167 1.00 77.75 287 HIS A N 1
ATOM 2262 C CA . HIS A 1 287 ? -21.407 -23.455 28.172 1.00 77.75 287 HIS A CA 1
ATOM 2263 C C . HIS A 1 287 ? -22.688 -24.048 27.585 1.00 77.75 287 HIS A C 1
ATOM 2265 O O . HIS A 1 287 ? -23.749 -23.404 27.738 1.00 77.75 287 HIS A O 1
#

Sequence (287 aa):
MKIWYILFIIFSWMIYGQDATNDTTCETTCLSGPLGCSGRVAINPYCSCSHCAKSIWEPCGGKNWELGYCEKEQKCANITGEVLVEIPMIGICKYMRHYTAYKEFWEDDDEQCPEQSGCEMHTGVCDCITRRTCFPDFRYSSYETCKPYQAYLMDYYYAEGYTYEHPKPVCYSQGCDIIDDKCICETEGPCGRKYEFENRNKCNTALVEKICSNVTCPEVEQLKCPADSVASKPHTPPGECCPTIPSFCTCNFKKCNNTCPRRKRKIMIQPTNGVPGNCCDKFLCLH

Mean predicted aligned error: 14.7 Å

pLDDT: mean 73.89, std 16.75, range [33.25, 94.12]

Secondary structure (DSSP, 8-state):
--SHHHHHHHHHHSSSS-------SSTTT--S--TT-SS-EEE-TTT--EEEPBPTT-EEE-GGGTTBPBPTT-EEE-SSSSSBPPTTSEEEEE--SS---TTSSS----TTSPEEEEEEEETTEEEEEEEE-S----SBSSHHHHS-TTHHHHHHHHHTT-------------EEEEETTEEEEESS--TT---SBSSHHHHHHHHHHHHHTT------------TTEEEPPPB--TT-SS-SB---EEE-GGG----PPTTPEEEEEE---SBTTB-S-EEEEE-

Solvent-accessible surface area (backbone atoms only — not comparable to full-atom values): 17128 Å² total; per-residue (Å²): 145,71,67,72,64,55,55,54,53,57,56,60,60,74,72,68,83,83,84,79,76,73,90,75,77,46,91,85,65,59,66,74,63,69,49,62,50,98,54,51,59,27,41,33,57,82,62,69,38,46,41,56,27,27,52,81,36,24,54,13,29,23,60,80,38,72,51,29,50,40,28,89,79,32,41,38,14,36,59,40,26,82,48,72,48,61,78,54,43,71,17,30,10,35,68,54,79,82,76,80,56,98,75,72,64,80,63,59,81,53,82,67,26,47,79,36,64,24,14,44,78,57,94,90,42,68,48,70,53,74,46,57,31,37,55,77,81,48,83,18,77,34,68,78,71,47,51,66,79,64,66,64,52,52,62,58,45,69,75,70,74,67,83,74,79,75,72,76,83,80,46,74,38,58,23,12,43,80,54,93,95,36,72,51,68,46,68,78,42,64,76,84,67,79,55,86,17,78,30,44,52,60,32,48,52,52,49,46,51,64,74,31,69,86,60,84,62,82,88,73,75,86,78,84,52,42,89,38,24,38,61,31,45,59,40,54,59,89,96,52,81,49,61,79,42,70,59,47,60,22,36,35,64,89,66,46,81,86,76,58,63,90,86,36,51,77,40,83,76,41,79,46,80,30,43,59,63,39,38,46,61,41,67,46,67,42,119

Nearest PDB structures (foldseek):
  3zxc-assembly1_B  TM=7.958E-01  e=2.325E-03  Cupiennius salei
  3zxc-assembly1_A  TM=8.295E-01  e=1.262E-02  Cupiennius salei
  3zxb-assembly1_A  TM=7.984E-01  e=1.253E-01  Cupiennius salei
  3zxb-assembly1_B  TM=8.011E-01  e=1.502E-01  Cupiennius salei
  3zxb-assembly2_D  TM=7.649E-01  e=2.031E-01  Cupiennius salei

Radius of gyration: 26.24 Å; Cα contacts (8 Å, |Δi|>4): 512; chains: 1; bounding box: 72×60×73 Å

Foldseek 3Di:
DPPVVVVVVVVVVVVPDDDPPDPPPQPPPQQDAFWDAPAFWFAQLSRRRIDHADEALAKFAAASGLSHAHGAQWAFPAQLLQDGDDPNDIGGTDHHDPPDDPPVRPDPPPPSADWAWAWDQDPQAIDIDIDRGRTNPHPGRDRVRRHPVPVVVVVVVVVVPDDDPPDDPQDQDWFWEQDPLGIDIDRHDPPPDDHPGRTSVVVQVVSLCVVCVPPDEPDDPDDDFAPQWDWRDFDDRRPGNYGPRGIDIGGDCVSADPDDPPPWDWDFPADFPSHGNRSYTDIDTHD

Organism: Pelobates cultripes (NCBI:txid61616)